Protein AF-A0A2K8MII4-F1 (afdb_monomer_lite)

Radius of gyration: 36.83 Å; chains: 1; bounding box: 47×89×136 Å

Structure (mmCIF, N/CA/C/O backbone):
data_AF-A0A2K8MII4-F1
#
_entry.id   AF-A0A2K8MII4-F1
#
loop_
_atom_site.group_PDB
_atom_site.id
_atom_site.type_symbol
_atom_site.label_atom_id
_atom_site.label_alt_id
_atom_site.label_comp_id
_atom_site.label_asym_id
_atom_site.label_entity_id
_atom_site.label_seq_id
_atom_site.pdbx_PDB_ins_code
_atom_site.Cartn_x
_atom_site.Cartn_y
_atom_site.Cartn_z
_atom_site.occupancy
_atom_site.B_iso_or_equiv
_atom_site.auth_seq_id
_atom_site.auth_comp_id
_atom_site.auth_asym_id
_atom_site.auth_atom_id
_atom_site.pdbx_PDB_model_num
ATOM 1 N N . MET A 1 1 ? -11.321 -11.323 -82.143 1.00 45.81 1 MET A N 1
ATOM 2 C CA . MET A 1 1 ? -9.939 -11.547 -81.687 1.00 45.81 1 MET A CA 1
ATOM 3 C C . MET A 1 1 ? -9.580 -10.493 -80.657 1.00 45.81 1 MET A C 1
ATOM 5 O O . MET A 1 1 ? -9.746 -9.315 -80.949 1.00 45.81 1 MET A O 1
ATOM 9 N N . ASN A 1 2 ? -9.054 -10.976 -79.532 1.00 48.19 2 ASN A N 1
ATOM 10 C CA . ASN A 1 2 ? -8.246 -10.310 -78.507 1.00 48.19 2 ASN A CA 1
ATOM 11 C C . ASN A 1 2 ? -8.972 -9.705 -77.300 1.00 48.19 2 ASN A C 1
ATOM 13 O O . ASN A 1 2 ? -9.290 -8.522 -77.233 1.00 48.19 2 ASN A O 1
ATOM 17 N N . ASP A 1 3 ? -9.131 -10.604 -76.334 1.00 56.66 3 ASP A N 1
ATOM 18 C CA . ASP A 1 3 ? -9.129 -10.435 -74.889 1.00 56.66 3 ASP A CA 1
ATOM 19 C C . ASP A 1 3 ? -8.140 -9.380 -74.365 1.00 56.66 3 ASP A C 1
ATOM 21 O O . ASP A 1 3 ? -6.941 -9.432 -74.640 1.00 56.66 3 ASP A O 1
ATOM 25 N N . THR A 1 4 ? -8.628 -8.510 -73.483 1.00 61.62 4 THR A N 1
ATOM 26 C CA . THR A 1 4 ? -7.831 -7.913 -72.402 1.00 61.62 4 THR A CA 1
ATOM 27 C C . THR A 1 4 ? -8.663 -7.894 -71.127 1.00 61.62 4 THR A C 1
ATOM 29 O O . THR A 1 4 ? -9.319 -6.918 -70.770 1.00 61.62 4 THR A O 1
ATOM 32 N N . ALA A 1 5 ? -8.619 -9.026 -70.429 1.00 54.69 5 ALA A N 1
ATOM 33 C CA . ALA A 1 5 ? -8.872 -9.085 -69.004 1.00 54.69 5 ALA A CA 1
ATOM 34 C C . ALA A 1 5 ? -7.744 -8.352 -68.263 1.00 54.69 5 ALA A C 1
ATOM 36 O O . ALA A 1 5 ? -6.586 -8.744 -68.372 1.00 54.69 5 ALA A O 1
ATOM 37 N N . TRP A 1 6 ? -8.098 -7.348 -67.462 1.00 51.56 6 TRP A N 1
ATOM 38 C CA . TRP A 1 6 ? -7.334 -6.977 -66.272 1.00 51.56 6 TRP A CA 1
ATOM 39 C C . TRP A 1 6 ? -8.317 -6.798 -65.124 1.00 51.56 6 TRP A C 1
ATOM 41 O O . TRP A 1 6 ? -9.028 -5.803 -65.001 1.00 51.56 6 TRP A O 1
ATOM 51 N N . GLN A 1 7 ? -8.381 -7.851 -64.321 1.00 52.62 7 GLN A N 1
ATOM 52 C CA . GLN A 1 7 ? -8.844 -7.813 -62.951 1.00 52.62 7 GLN A CA 1
ATOM 53 C C . GLN A 1 7 ? -7.974 -6.866 -62.103 1.00 52.62 7 GLN A C 1
ATOM 55 O O . GLN A 1 7 ? -6.776 -6.714 -62.337 1.00 52.62 7 GLN A O 1
ATOM 60 N N . THR A 1 8 ? -8.595 -6.420 -61.008 1.00 51.47 8 THR A N 1
ATOM 61 C CA . THR A 1 8 ? -8.034 -6.206 -59.657 1.00 51.47 8 THR A CA 1
ATOM 62 C C . THR A 1 8 ? -7.283 -4.925 -59.292 1.00 51.47 8 THR A C 1
ATOM 64 O O . THR A 1 8 ? -6.306 -4.526 -59.910 1.00 51.47 8 THR A O 1
ATOM 67 N N . GLY A 1 9 ? -7.709 -4.399 -58.136 1.00 41.44 9 GLY A N 1
ATOM 68 C CA . GLY A 1 9 ? -7.026 -3.418 -57.295 1.00 41.44 9 GLY A CA 1
ATOM 69 C C . GLY A 1 9 ? -7.938 -2.222 -57.041 1.00 41.44 9 GLY A C 1
ATOM 70 O O . GLY A 1 9 ? -8.148 -1.415 -57.929 1.00 41.44 9 GLY A O 1
ATOM 71 N N . GLY A 1 10 ? -8.569 -2.019 -55.897 1.00 43.72 10 GLY A N 1
ATOM 72 C CA . GLY A 1 10 ? -8.512 -2.625 -54.577 1.00 43.72 10 GLY A CA 1
ATOM 73 C C . GLY A 1 10 ? -9.459 -1.782 -53.717 1.00 43.72 10 GLY A C 1
ATOM 74 O O . GLY A 1 10 ? -9.772 -0.642 -54.070 1.00 43.72 10 GLY A O 1
ATOM 75 N N . ALA A 1 11 ? -9.982 -2.353 -52.639 1.00 49.75 11 ALA A N 1
ATOM 76 C CA . ALA A 1 11 ? -10.820 -1.633 -51.694 1.00 49.75 11 ALA A CA 1
ATOM 77 C C . ALA A 1 11 ? -10.168 -0.290 -51.313 1.00 49.75 11 ALA A C 1
ATOM 79 O O . ALA A 1 11 ? -9.051 -0.270 -50.805 1.00 49.75 11 ALA A O 1
ATOM 80 N N . LEU A 1 12 ? -10.874 0.828 -51.505 1.00 50.81 12 LEU A N 1
ATOM 81 C CA . LEU A 1 12 ? -10.444 2.167 -51.065 1.00 50.81 12 LEU A CA 1
ATOM 82 C C . LEU A 1 12 ? -10.431 2.322 -49.523 1.00 50.81 12 LEU A C 1
ATOM 84 O O . LEU A 1 12 ? -10.534 3.428 -49.005 1.00 50.81 12 LEU A O 1
ATOM 88 N N . TYR A 1 13 ? -10.307 1.217 -48.786 1.00 56.09 13 TYR A N 1
ATOM 89 C CA . TYR A 1 13 ? -10.261 1.151 -47.326 1.00 56.09 13 TYR A CA 1
ATOM 90 C C . TYR A 1 13 ? -9.177 0.198 -46.809 1.00 56.09 13 TYR A C 1
ATOM 92 O O . TYR A 1 13 ? -9.295 -0.303 -45.695 1.00 56.09 13 TYR A O 1
ATOM 100 N N . ASP A 1 14 ? -8.116 -0.048 -47.579 1.00 58.66 14 ASP A N 1
ATOM 101 C CA . ASP A 1 14 ? -6.929 -0.702 -47.030 1.00 58.66 14 ASP A CA 1
ATOM 102 C C . ASP A 1 14 ? -5.836 0.343 -46.769 1.00 58.66 14 ASP A C 1
ATOM 104 O O . ASP A 1 14 ? -5.257 0.917 -47.691 1.00 58.66 14 ASP A O 1
ATOM 108 N N . GLY A 1 15 ? -5.600 0.633 -45.487 1.00 64.69 15 GLY A N 1
ATOM 109 C CA . GLY A 1 15 ? -4.441 1.402 -45.037 1.00 64.69 15 GLY A CA 1
ATOM 110 C C . GLY A 1 15 ? -4.646 2.904 -44.823 1.00 64.69 15 GLY A C 1
ATOM 111 O O . GLY A 1 15 ? -3.922 3.715 -45.398 1.00 64.69 15 GLY A O 1
ATOM 112 N N . ALA A 1 16 ? -5.499 3.308 -43.870 1.00 57.53 16 ALA A N 1
ATOM 113 C CA . ALA A 1 16 ? -5.078 4.454 -43.056 1.00 57.53 16 ALA A CA 1
ATOM 114 C C . ALA A 1 16 ? -3.752 4.033 -42.394 1.00 57.53 16 ALA A C 1
ATOM 116 O O . ALA A 1 16 ? -3.716 2.949 -41.800 1.00 57.53 16 ALA A O 1
ATOM 117 N N . PRO A 1 17 ? -2.647 4.790 -42.530 1.00 61.19 17 PRO A N 1
ATOM 118 C CA . PRO A 1 17 ? -1.369 4.347 -41.998 1.00 61.19 17 PRO A CA 1
ATOM 119 C C . PRO A 1 17 ? -1.557 4.125 -40.502 1.00 61.19 17 PRO A C 1
ATOM 121 O O . PRO A 1 17 ? -2.013 5.026 -39.801 1.00 61.19 17 PRO A O 1
ATOM 124 N N . VAL A 1 18 ? -1.227 2.923 -40.021 1.00 59.03 18 VAL A N 1
ATOM 125 C CA . VAL A 1 18 ? -1.380 2.512 -38.613 1.00 59.03 18 VAL A CA 1
ATOM 126 C C . VAL A 1 18 ? -0.824 3.576 -37.661 1.00 59.03 18 VAL A C 1
ATOM 128 O O . VAL A 1 18 ? -1.352 3.771 -36.573 1.00 59.03 18 VAL A O 1
ATOM 131 N N . TRP A 1 19 ? 0.180 4.335 -38.107 1.00 54.19 19 TRP A N 1
ATOM 132 C CA . TRP A 1 19 ? 0.725 5.509 -37.432 1.00 54.19 19 TRP A CA 1
ATOM 133 C C . TRP A 1 19 ? -0.298 6.620 -37.120 1.00 54.19 19 TRP A C 1
ATOM 135 O O . TRP A 1 19 ? -0.311 7.108 -35.996 1.00 54.19 19 TRP A O 1
ATOM 145 N N . LEU A 1 20 ? -1.193 6.987 -38.046 1.00 59.56 20 LEU A N 1
ATOM 146 C CA . LEU A 1 20 ? -2.244 7.991 -37.809 1.00 59.56 20 LEU A CA 1
ATOM 147 C C . LEU A 1 20 ? -3.274 7.480 -36.792 1.00 59.56 20 LEU A C 1
ATOM 149 O O . LEU A 1 20 ? -3.600 8.192 -35.846 1.00 59.56 20 LEU A O 1
ATOM 153 N N . THR A 1 21 ? -3.730 6.229 -36.911 1.00 63.50 21 THR A N 1
ATOM 154 C CA . THR A 1 21 ? -4.669 5.638 -35.939 1.00 63.50 21 THR A CA 1
ATOM 155 C C . THR A 1 21 ? -4.031 5.433 -34.566 1.00 63.50 21 THR A C 1
ATOM 157 O O . THR A 1 21 ? -4.680 5.670 -33.552 1.00 63.50 21 THR A O 1
ATOM 160 N N . LEU A 1 22 ? -2.748 5.062 -34.514 1.00 63.56 22 LEU A N 1
ATOM 161 C CA . LEU A 1 22 ? -2.000 4.889 -33.269 1.00 63.56 22 LEU A CA 1
ATOM 162 C C . LEU A 1 22 ? -1.838 6.228 -32.543 1.00 63.56 22 LEU A C 1
ATOM 164 O O . LEU A 1 22 ? -2.058 6.289 -31.338 1.00 63.56 22 LEU A O 1
ATOM 168 N N . SER A 1 23 ? -1.528 7.315 -33.259 1.00 75.00 23 SER A N 1
ATOM 169 C CA . SER A 1 23 ? -1.456 8.652 -32.659 1.00 75.00 23 SER A CA 1
ATOM 170 C C . SER A 1 23 ? -2.800 9.096 -32.077 1.00 75.00 23 SER A C 1
ATOM 172 O O . SER A 1 23 ? -2.829 9.584 -30.952 1.00 75.00 23 SER A O 1
ATOM 174 N N . PHE A 1 24 ? -3.921 8.877 -32.772 1.00 79.56 24 PHE A N 1
ATOM 175 C CA . PHE A 1 24 ? -5.244 9.209 -32.226 1.00 79.56 24 PHE A CA 1
ATOM 176 C C . PHE A 1 24 ? -5.637 8.335 -31.030 1.00 79.56 24 PHE A C 1
ATOM 178 O O . PHE A 1 24 ? -6.237 8.845 -30.085 1.00 79.56 24 PHE A O 1
ATOM 185 N N . VAL A 1 25 ? -5.254 7.054 -31.017 1.00 80.56 25 VAL A N 1
ATOM 186 C CA . VAL A 1 25 ? -5.449 6.174 -29.854 1.00 80.56 25 VAL A CA 1
ATOM 187 C C . VAL A 1 25 ? -4.602 6.643 -28.670 1.00 80.56 25 VAL A C 1
ATOM 189 O O . VAL A 1 25 ? -5.122 6.744 -27.564 1.00 80.56 25 VAL A O 1
ATOM 192 N N . LEU A 1 26 ? -3.336 7.009 -28.883 1.00 85.12 26 LEU A N 1
ATOM 193 C CA . LEU A 1 26 ? -2.462 7.530 -27.825 1.00 85.12 26 LEU A CA 1
ATOM 194 C C . LEU A 1 26 ? -2.952 8.876 -27.278 1.00 85.12 26 LEU A C 1
ATOM 196 O O . LEU A 1 26 ? -2.941 9.081 -26.066 1.00 85.12 26 LEU A O 1
ATOM 200 N N . ILE A 1 27 ? -3.443 9.768 -28.144 1.00 86.44 27 ILE A N 1
ATOM 201 C CA . ILE A 1 27 ? -4.071 11.030 -27.730 1.00 86.44 27 ILE A CA 1
ATOM 202 C C . ILE A 1 27 ? -5.356 10.746 -26.942 1.00 86.44 27 ILE A C 1
ATOM 204 O O . ILE A 1 27 ? -5.556 11.325 -25.877 1.00 86.44 27 ILE A O 1
ATOM 208 N N . GLY A 1 28 ? -6.198 9.818 -27.406 1.00 86.00 28 GLY A N 1
ATOM 209 C CA . GLY A 1 28 ? -7.416 9.406 -26.706 1.00 86.00 28 GLY A CA 1
ATOM 210 C C . GLY A 1 28 ? -7.133 8.822 -25.319 1.00 86.00 28 GLY A C 1
ATOM 211 O O . GLY A 1 28 ? -7.759 9.224 -24.339 1.00 86.00 28 GLY A O 1
ATOM 212 N N . VAL A 1 29 ? -6.137 7.940 -25.209 1.00 91.12 29 VAL A N 1
ATOM 213 C CA . VAL A 1 29 ? -5.674 7.375 -23.932 1.00 91.12 29 VAL A CA 1
ATOM 214 C C . VAL A 1 29 ? -5.084 8.464 -23.033 1.00 91.12 29 VAL A C 1
ATOM 216 O O . VAL A 1 29 ? -5.384 8.491 -21.842 1.00 91.12 29 VAL A O 1
ATOM 219 N N . GLY A 1 30 ? -4.310 9.401 -23.587 1.00 91.88 30 GLY A N 1
ATOM 220 C CA . GLY A 1 30 ? -3.759 10.538 -22.848 1.00 91.88 30 GLY A CA 1
ATOM 221 C C . GLY A 1 30 ? -4.839 11.462 -22.279 1.00 91.88 30 GLY A C 1
ATOM 222 O O . GLY A 1 30 ? -4.765 11.850 -21.114 1.00 91.88 30 GLY A O 1
ATOM 223 N N . ILE A 1 31 ? -5.883 11.759 -23.058 1.00 93.50 31 ILE A N 1
ATOM 224 C CA . ILE A 1 31 ? -7.036 12.551 -22.606 1.00 93.50 31 ILE A CA 1
ATOM 225 C C . ILE A 1 31 ? -7.793 11.805 -21.503 1.00 93.50 31 ILE A C 1
ATOM 227 O O . ILE A 1 31 ? -8.103 12.396 -20.470 1.00 93.50 31 ILE A O 1
ATOM 231 N N . LEU A 1 32 ? -8.047 10.504 -21.669 1.00 92.19 32 LEU A N 1
ATOM 232 C CA . LEU A 1 32 ? -8.709 9.691 -20.645 1.00 92.19 32 LEU A CA 1
ATOM 233 C C . LEU A 1 32 ? -7.889 9.612 -19.351 1.00 92.19 32 LEU A C 1
ATOM 235 O O . LEU A 1 32 ? -8.452 9.745 -18.266 1.00 92.19 32 LEU A O 1
ATOM 239 N N . ALA A 1 33 ? -6.566 9.470 -19.450 1.00 91.31 33 ALA A N 1
ATOM 240 C CA . ALA A 1 33 ? -5.669 9.487 -18.300 1.00 91.31 33 ALA A CA 1
ATOM 241 C C . ALA A 1 33 ? -5.675 10.854 -17.595 1.00 91.31 33 ALA A C 1
ATOM 243 O O . ALA A 1 33 ? -5.781 10.913 -16.371 1.00 91.31 33 ALA A O 1
ATOM 244 N N . ALA A 1 34 ? -5.640 11.960 -18.345 1.00 90.00 34 ALA A N 1
ATOM 245 C CA . ALA A 1 34 ? -5.716 13.308 -17.785 1.00 90.00 34 ALA A CA 1
ATOM 246 C C . ALA A 1 34 ? -7.061 13.571 -17.085 1.00 90.00 34 ALA A C 1
ATOM 248 O O . ALA A 1 34 ? -7.089 14.099 -15.972 1.00 90.00 34 ALA A O 1
ATOM 249 N N . LEU A 1 35 ? -8.175 13.146 -17.692 1.00 93.19 35 LEU A N 1
ATOM 250 C CA . LEU A 1 35 ? -9.504 13.230 -17.084 1.00 93.19 35 LEU A CA 1
ATOM 251 C C . LEU A 1 35 ? -9.609 12.357 -15.831 1.00 93.19 35 LEU A C 1
ATOM 253 O O . LEU A 1 35 ? -10.200 12.786 -14.843 1.00 93.19 35 LEU A O 1
ATOM 257 N N . PHE A 1 36 ? -8.997 11.171 -15.834 1.00 92.25 36 PHE A N 1
ATOM 258 C CA . PHE A 1 36 ? -8.943 10.298 -14.665 1.00 92.25 36 PHE A CA 1
ATOM 259 C C . PHE A 1 36 ? -8.141 10.931 -13.524 1.00 92.25 36 PHE A C 1
ATOM 261 O O . PHE A 1 36 ? -8.625 10.972 -12.396 1.00 92.25 36 PHE A O 1
ATOM 268 N N . VAL A 1 37 ? -6.965 11.500 -13.806 1.00 90.88 37 VAL A N 1
ATOM 269 C CA . VAL A 1 37 ? -6.149 12.217 -12.811 1.00 90.88 37 VAL A CA 1
ATOM 270 C C . VAL A 1 37 ? -6.892 13.438 -12.265 1.00 90.88 37 VAL A C 1
ATOM 272 O O . VAL A 1 37 ? -6.894 13.664 -11.055 1.00 90.88 37 VAL A O 1
ATOM 275 N N . LEU A 1 38 ? -7.586 14.196 -13.118 1.00 90.38 38 LEU A N 1
ATOM 276 C CA . LEU A 1 38 ? -8.381 15.350 -12.697 1.00 90.38 38 LEU A CA 1
ATOM 277 C C . LEU A 1 38 ? -9.593 14.929 -11.847 1.00 90.38 38 LEU A C 1
ATOM 279 O O . LEU A 1 38 ? -9.863 15.524 -10.801 1.00 90.38 38 LEU A O 1
ATOM 283 N N . ALA A 1 39 ? -10.302 13.871 -12.239 1.00 85.19 39 ALA A N 1
ATOM 284 C CA . ALA A 1 39 ? -11.407 13.304 -11.468 1.00 85.19 39 ALA A CA 1
ATOM 285 C C . ALA A 1 39 ? -10.925 12.733 -10.123 1.00 85.19 39 ALA A C 1
ATOM 287 O O . ALA A 1 39 ? -11.570 12.925 -9.092 1.00 85.19 39 ALA A O 1
ATOM 288 N N . TRP A 1 40 ? -9.759 12.089 -10.101 1.00 86.19 40 TRP A N 1
ATOM 289 C CA . TRP A 1 40 ? -9.141 11.552 -8.891 1.00 86.19 40 TRP A CA 1
ATOM 290 C C . TRP A 1 40 ? -8.676 12.666 -7.944 1.00 86.19 40 TRP A C 1
ATOM 292 O O . TRP A 1 40 ? -8.989 12.646 -6.751 1.00 86.19 40 TRP A O 1
ATOM 302 N N . GLY A 1 41 ? -8.009 13.693 -8.477 1.00 82.25 41 GLY A N 1
ATOM 303 C CA . GLY A 1 41 ? -7.554 14.863 -7.724 1.00 82.25 41 GLY A CA 1
ATOM 304 C C . GLY A 1 41 ? -8.711 15.676 -7.141 1.00 82.25 41 GLY A C 1
ATOM 305 O O . GLY A 1 41 ? -8.685 16.056 -5.967 1.00 82.25 41 GLY A O 1
ATOM 306 N N . THR A 1 42 ? -9.783 15.873 -7.911 1.00 84.00 42 THR A N 1
ATOM 307 C CA . THR A 1 42 ? -10.995 16.557 -7.427 1.00 84.00 42 THR A CA 1
ATOM 308 C C . THR A 1 42 ? -11.775 15.714 -6.414 1.00 84.00 42 THR A C 1
ATOM 310 O O . THR A 1 42 ? -12.310 16.264 -5.448 1.00 84.00 42 THR A O 1
ATOM 313 N N . ARG A 1 43 ? -11.789 14.380 -6.542 1.00 75.12 43 ARG A N 1
ATOM 314 C CA . ARG A 1 43 ? -12.379 13.468 -5.545 1.00 75.12 43 ARG A CA 1
ATOM 315 C C . ARG A 1 43 ? -11.609 13.486 -4.221 1.00 75.12 43 ARG A C 1
ATOM 317 O O . ARG A 1 43 ? -12.232 13.448 -3.163 1.00 75.12 43 ARG A O 1
ATOM 324 N N . LEU A 1 44 ? -10.283 13.614 -4.261 1.00 69.81 44 LEU A N 1
ATOM 325 C CA . LEU A 1 44 ? -9.441 13.764 -3.070 1.00 69.81 44 LEU A CA 1
ATOM 326 C C . LEU A 1 44 ? -9.596 15.151 -2.416 1.00 69.81 44 LEU A C 1
ATOM 328 O O . LEU A 1 44 ? -9.603 15.267 -1.191 1.00 69.81 44 LEU A O 1
ATOM 332 N N . ALA A 1 45 ? -9.789 16.206 -3.214 1.00 67.06 45 ALA A N 1
ATOM 333 C CA . ALA A 1 45 ? -10.071 17.550 -2.710 1.00 67.06 45 ALA A CA 1
ATOM 334 C C . ALA A 1 45 ? -11.441 17.649 -2.013 1.00 67.06 45 ALA A C 1
ATOM 336 O O . ALA A 1 45 ? -11.532 18.238 -0.936 1.00 67.06 45 ALA A O 1
ATOM 337 N N . LYS A 1 46 ? -12.483 17.007 -2.561 1.00 65.19 46 LYS A N 1
ATOM 338 C CA . LYS A 1 46 ? -13.831 16.980 -1.961 1.00 65.19 46 LYS A CA 1
ATOM 339 C C . LYS A 1 46 ? -13.870 16.295 -0.588 1.00 65.19 46 LYS A C 1
ATOM 341 O O . LYS A 1 46 ? -14.611 16.737 0.285 1.00 65.19 46 LYS A O 1
ATOM 346 N N . ARG A 1 47 ? -13.016 15.292 -0.346 1.00 63.88 47 ARG A N 1
ATOM 347 C CA . ARG A 1 47 ? -12.896 14.612 0.962 1.00 63.88 47 ARG A CA 1
ATOM 348 C C . ARG A 1 47 ? -12.416 15.542 2.084 1.00 63.88 47 ARG A C 1
ATOM 350 O O . ARG A 1 47 ? -12.868 15.416 3.214 1.00 63.88 47 ARG A O 1
ATOM 357 N N . ARG A 1 48 ? -11.569 16.531 1.769 1.00 68.56 48 ARG A N 1
ATOM 358 C CA . ARG A 1 48 ? -11.110 17.543 2.742 1.00 68.56 48 ARG A CA 1
ATOM 359 C C . ARG A 1 48 ? -12.203 18.550 3.116 1.00 68.56 48 ARG A C 1
ATOM 361 O O . ARG A 1 48 ? -12.185 19.080 4.222 1.00 68.56 48 ARG A O 1
ATOM 368 N N . GLN A 1 49 ? -13.156 18.809 2.219 1.00 63.53 49 GLN A N 1
ATOM 369 C CA . GLN A 1 49 ? -14.268 19.728 2.488 1.00 63.53 49 GLN A CA 1
ATOM 370 C C . GLN A 1 49 ? -15.352 19.101 3.375 1.00 63.53 49 GLN A C 1
ATOM 372 O O . GLN A 1 49 ? -15.904 19.791 4.226 1.00 63.53 49 GLN A O 1
ATOM 377 N N . GLN A 1 50 ? -15.593 17.791 3.253 1.00 68.38 50 GLN A N 1
ATOM 378 C CA . GLN A 1 50 ? -16.556 17.071 4.099 1.00 68.38 50 GLN A CA 1
ATOM 379 C C . GLN A 1 50 ? -16.165 17.089 5.587 1.00 68.38 50 GLN A C 1
ATOM 381 O O . GLN A 1 50 ? -17.035 17.218 6.442 1.00 68.38 50 GLN A O 1
ATOM 386 N N . ALA A 1 51 ? -14.864 17.067 5.901 1.00 65.75 51 ALA A N 1
ATOM 387 C CA . ALA A 1 51 ? -14.371 17.196 7.274 1.00 65.75 51 ALA A CA 1
ATOM 388 C C . ALA A 1 51 ? -14.655 18.583 7.892 1.00 65.75 51 ALA A C 1
ATOM 390 O O . ALA A 1 51 ? -14.974 18.677 9.072 1.00 65.75 51 ALA A O 1
ATOM 391 N N . ARG A 1 52 ? -14.599 19.667 7.100 1.00 63.22 52 ARG A N 1
ATOM 392 C CA . ARG A 1 52 ? -14.920 21.028 7.577 1.00 63.22 52 ARG A CA 1
ATOM 393 C C . ARG A 1 52 ? -16.416 21.231 7.801 1.00 63.22 52 ARG A C 1
ATOM 395 O O . ARG A 1 52 ? -16.799 21.830 8.797 1.00 63.22 52 ARG A O 1
ATOM 402 N N . GLN A 1 53 ? -17.253 20.659 6.938 1.00 70.00 53 GLN A N 1
ATOM 403 C CA . GLN A 1 53 ? -18.708 20.717 7.102 1.00 70.00 53 GLN A CA 1
ATOM 404 C C . GLN A 1 53 ? -19.184 19.971 8.352 1.00 70.00 53 G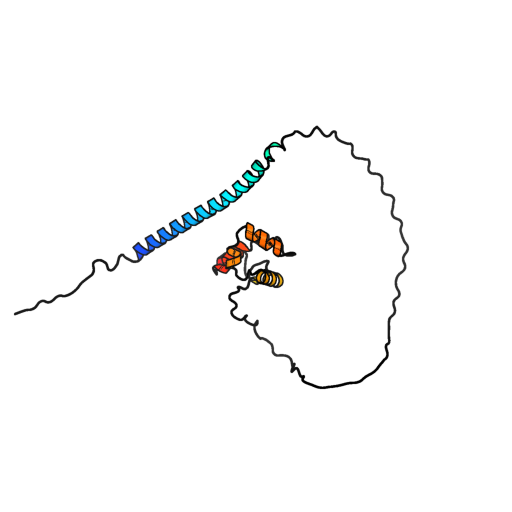LN A C 1
ATOM 406 O O . GLN A 1 53 ? -20.135 20.407 8.988 1.00 70.00 53 GLN A O 1
ATOM 411 N N . GLN A 1 54 ? -18.512 18.883 8.743 1.00 70.88 54 GLN A N 1
ATOM 412 C CA . GLN A 1 54 ? -18.812 18.187 9.999 1.00 70.88 54 GLN A CA 1
ATOM 413 C C . GLN A 1 54 ? -18.464 19.034 11.232 1.00 70.88 54 GLN A C 1
ATOM 415 O O . GLN A 1 54 ? -19.211 19.011 12.204 1.00 70.88 54 GLN A O 1
ATOM 420 N N . LEU A 1 55 ? -17.387 19.823 11.179 1.00 62.09 55 LEU A N 1
ATOM 421 C CA . LEU A 1 55 ? -16.999 20.745 12.256 1.00 62.09 55 LEU A CA 1
ATOM 422 C C . LEU A 1 55 ? -17.941 21.959 12.352 1.00 62.09 55 LEU A C 1
ATOM 424 O O . LEU A 1 55 ? -18.297 22.385 13.450 1.00 62.09 55 LEU A O 1
ATOM 428 N N . GLU A 1 56 ? -18.392 22.488 11.211 1.00 72.62 56 GLU A N 1
ATOM 429 C CA . GLU A 1 56 ? -19.390 23.566 11.147 1.00 72.62 56 GLU A CA 1
ATOM 430 C C . GLU A 1 56 ? -20.782 23.086 11.590 1.00 72.62 56 GLU A C 1
ATOM 432 O O . GLU A 1 56 ? -21.434 23.760 12.384 1.00 72.62 56 GLU A O 1
ATOM 437 N N . ALA A 1 57 ? -21.215 21.894 11.160 1.00 68.12 57 ALA A N 1
ATOM 438 C CA . ALA A 1 57 ? -22.485 21.285 11.571 1.00 68.12 57 ALA A CA 1
ATOM 439 C C . ALA A 1 57 ? -22.515 20.911 13.062 1.00 68.12 57 ALA A C 1
ATOM 441 O O . ALA A 1 57 ? -23.579 20.920 13.678 1.00 68.12 57 ALA A O 1
ATOM 442 N N . ARG A 1 58 ? -21.350 20.617 13.655 1.00 68.50 58 ARG A N 1
ATOM 443 C CA . ARG A 1 58 ? -21.184 20.391 15.099 1.00 68.50 58 ARG A CA 1
ATOM 444 C C . ARG A 1 58 ? -21.140 21.698 15.905 1.00 68.50 58 ARG A C 1
ATOM 446 O O . ARG A 1 58 ? -21.125 21.648 17.129 1.00 68.50 58 ARG A O 1
ATOM 453 N N . GLY A 1 59 ? -21.152 22.858 15.237 1.00 63.62 59 GLY A N 1
ATOM 454 C CA . GLY A 1 59 ? -21.209 24.178 15.872 1.00 63.62 59 GLY A CA 1
ATOM 455 C C . GLY A 1 59 ? -19.903 24.624 16.539 1.00 63.62 59 GLY A C 1
ATOM 456 O O . GLY A 1 59 ? -19.885 25.639 17.230 1.00 63.62 59 GLY A O 1
ATOM 457 N N . GLU A 1 60 ? -18.796 23.908 16.328 1.00 61.78 60 GLU A N 1
ATOM 458 C CA . GLU A 1 60 ? -17.571 24.090 17.122 1.00 61.78 60 GLU A CA 1
ATOM 459 C C . GLU A 1 60 ? -16.731 25.298 16.688 1.00 61.78 60 GLU A C 1
ATOM 461 O O . GLU A 1 60 ? -15.916 25.796 17.459 1.00 61.78 60 GLU A O 1
ATOM 466 N N . VAL A 1 61 ? -16.964 25.838 15.489 1.00 58.97 61 VAL A N 1
ATOM 467 C CA . VAL A 1 61 ? -16.190 26.978 14.961 1.00 58.97 61 VAL A CA 1
ATOM 468 C C . VAL A 1 61 ? -16.516 28.297 15.685 1.00 58.97 61 VAL A C 1
ATOM 470 O O . VAL A 1 61 ? -15.682 29.196 15.706 1.00 58.97 61 VAL A O 1
ATOM 473 N N . HIS A 1 62 ? -17.680 28.410 16.337 1.00 53.41 62 HIS A N 1
ATOM 474 C CA . HIS A 1 62 ? -18.087 29.638 17.039 1.00 53.41 62 HIS A CA 1
ATOM 475 C C . HIS A 1 62 ? -17.873 29.599 18.562 1.00 53.41 62 HIS A C 1
ATOM 477 O O . HIS A 1 62 ? -18.000 30.637 19.205 1.00 53.41 62 HIS A O 1
ATOM 483 N N . GLN A 1 63 ? -17.525 28.450 19.156 1.00 52.00 63 GLN A N 1
ATOM 484 C CA . GLN A 1 63 ? -17.413 28.332 20.620 1.00 52.00 63 GLN A CA 1
ATOM 485 C C . GLN A 1 63 ? -15.988 28.567 21.155 1.00 52.00 63 GLN A C 1
ATOM 487 O O . GLN A 1 63 ? -15.807 28.806 22.344 1.00 52.00 63 GLN A O 1
ATOM 492 N N . SER A 1 64 ? -14.964 28.582 20.294 1.00 50.91 64 SER A N 1
ATOM 493 C CA . SER A 1 64 ? -13.576 28.877 20.697 1.00 50.91 64 SER A CA 1
ATOM 494 C C . SER A 1 64 ? -13.227 30.374 20.740 1.00 50.91 64 SER A C 1
ATOM 496 O O . SER A 1 64 ? -12.064 30.715 20.945 1.00 50.91 64 SER A O 1
ATOM 498 N N . SER A 1 65 ? -14.195 31.275 20.538 1.00 58.25 65 SER A N 1
ATOM 499 C CA . SER A 1 65 ? -13.976 32.731 20.584 1.00 58.25 65 SER A CA 1
ATOM 500 C C . SER A 1 65 ? -14.504 33.411 21.848 1.00 58.25 65 SER A C 1
ATOM 502 O O . SER A 1 65 ? -14.520 34.640 21.897 1.00 58.25 65 SER A O 1
ATOM 504 N N . GLU A 1 66 ? -14.882 32.663 22.889 1.00 55.69 66 GLU A N 1
ATOM 505 C CA . GLU A 1 66 ? -15.112 33.277 24.198 1.00 55.69 66 GLU A CA 1
ATOM 506 C C . GLU A 1 66 ? -13.751 33.591 24.852 1.00 55.69 66 GLU A C 1
ATOM 508 O O . GLU A 1 66 ? -12.952 32.674 25.069 1.00 55.69 66 GLU A O 1
ATOM 513 N N . PRO A 1 67 ? -13.421 34.868 25.126 1.00 51.69 67 PRO A N 1
ATOM 514 C CA . PRO A 1 67 ? -12.158 35.218 25.755 1.00 51.69 67 PRO A CA 1
ATOM 515 C C . PRO A 1 67 ? -12.149 34.642 27.169 1.00 51.69 67 PRO A C 1
ATOM 517 O O . PRO A 1 67 ? -12.954 35.039 28.012 1.00 51.69 67 PRO A O 1
ATOM 520 N N . ALA A 1 68 ? -11.233 33.711 27.436 1.00 60.75 68 ALA A N 1
ATOM 521 C CA . ALA A 1 68 ? -10.994 33.226 28.786 1.00 60.75 68 ALA A CA 1
ATOM 522 C C . ALA A 1 68 ? -10.733 34.430 29.721 1.00 60.75 68 ALA A C 1
ATOM 524 O O . ALA A 1 68 ? -9.932 35.305 29.367 1.00 60.75 68 ALA A O 1
ATOM 525 N N . PRO A 1 69 ? -11.382 34.510 30.899 1.00 64.81 69 PRO A N 1
ATOM 526 C CA . PRO A 1 69 ? -11.097 35.569 31.860 1.00 64.81 69 PRO A CA 1
ATOM 527 C C . PRO A 1 69 ? -9.603 35.529 32.221 1.00 64.81 69 PRO A C 1
ATOM 529 O O . PRO A 1 69 ? -9.027 34.439 32.293 1.00 64.81 69 PRO A O 1
ATOM 532 N N . PRO A 1 70 ? -8.942 36.683 32.437 1.00 58.97 70 PRO A N 1
ATOM 533 C CA . PRO A 1 70 ? -7.508 36.716 32.681 1.00 58.97 70 PRO A CA 1
ATOM 534 C C . PRO A 1 70 ? -7.179 35.918 33.946 1.00 58.97 70 PRO A C 1
ATOM 536 O O . PRO A 1 70 ? -7.473 36.336 35.068 1.00 58.97 70 PRO A O 1
ATOM 539 N N . VAL A 1 71 ? -6.556 34.756 33.756 1.00 59.81 71 VAL A N 1
ATOM 540 C CA . VAL A 1 71 ? -5.924 33.982 34.821 1.00 59.81 71 VAL A CA 1
ATOM 541 C C . VAL A 1 71 ? -4.850 34.860 35.457 1.00 59.81 71 VAL A C 1
ATOM 543 O O . VAL A 1 71 ? -3.808 35.139 34.866 1.00 59.81 71 VAL A O 1
ATOM 546 N N . ARG A 1 72 ? -5.130 35.339 36.673 1.00 62.56 72 ARG A N 1
ATOM 547 C CA . ARG A 1 72 ? -4.126 35.946 37.551 1.00 62.56 72 ARG A CA 1
ATOM 548 C C . ARG A 1 72 ? -2.946 34.971 37.676 1.00 62.56 72 ARG A C 1
ATOM 550 O O . ARG A 1 72 ? -3.202 33.779 37.857 1.00 62.56 72 ARG A O 1
ATOM 557 N N . PRO A 1 73 ? -1.683 35.431 37.636 1.00 56.69 73 PRO A N 1
ATOM 558 C CA . PRO A 1 73 ? -0.546 34.560 37.896 1.00 56.69 73 PRO A CA 1
ATOM 559 C C . PRO A 1 73 ? -0.659 34.028 39.327 1.00 56.69 73 PRO A C 1
ATOM 561 O O . PRO A 1 73 ? -0.452 34.762 40.293 1.00 56.69 73 PRO A O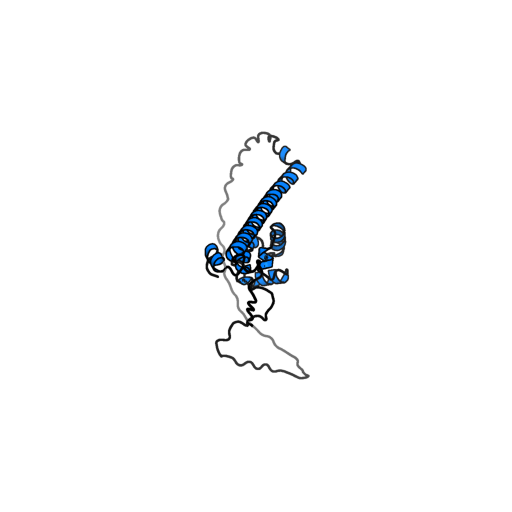 1
ATOM 564 N N . VAL A 1 74 ? -1.044 32.762 39.477 1.00 61.50 74 VAL A N 1
ATOM 565 C CA . VAL A 1 74 ? -0.896 32.049 40.743 1.00 61.50 74 VAL A CA 1
ATOM 566 C C . VAL A 1 74 ? 0.600 31.829 40.920 1.00 61.50 74 VAL A C 1
ATOM 568 O O . VAL A 1 74 ? 1.243 31.172 40.103 1.00 61.50 74 VAL A O 1
ATOM 571 N N . ALA A 1 75 ? 1.151 32.458 41.954 1.00 59.84 75 ALA A N 1
ATOM 572 C CA . ALA A 1 75 ? 2.531 32.297 42.372 1.00 59.84 75 ALA A CA 1
ATOM 573 C C . ALA A 1 75 ? 2.871 30.806 42.518 1.00 59.84 75 ALA A C 1
ATOM 575 O O . ALA A 1 75 ? 2.124 30.047 43.140 1.00 59.84 75 ALA A O 1
ATOM 576 N N . ALA A 1 76 ? 3.999 30.400 41.936 1.00 63.22 76 ALA A N 1
ATOM 577 C CA . ALA A 1 76 ? 4.546 29.064 42.102 1.00 63.22 76 ALA A CA 1
ATOM 578 C C . ALA A 1 76 ? 4.756 28.765 43.604 1.00 63.22 76 ALA A C 1
ATOM 580 O O . ALA A 1 76 ? 5.296 29.618 44.315 1.00 63.22 76 ALA A O 1
ATOM 581 N N . PRO A 1 77 ? 4.348 27.586 44.108 1.00 68.06 77 PRO A N 1
ATOM 582 C CA . PRO A 1 77 ? 4.655 27.190 45.476 1.00 68.06 77 PRO A CA 1
ATOM 583 C C . PRO A 1 77 ? 6.180 27.053 45.653 1.00 68.06 77 PRO A C 1
ATOM 585 O O . PRO A 1 77 ? 6.855 26.561 44.743 1.00 68.06 77 PRO A O 1
ATOM 588 N N . PRO A 1 78 ? 6.753 27.481 46.794 1.00 61.62 78 PRO A N 1
ATOM 589 C CA . PRO A 1 78 ? 8.179 27.338 47.044 1.00 61.62 78 PRO A CA 1
ATOM 590 C C . PRO A 1 78 ? 8.546 25.854 47.135 1.00 61.62 78 PRO A C 1
ATOM 592 O O . PRO A 1 78 ? 7.943 25.086 47.885 1.00 61.62 78 PRO A O 1
ATOM 595 N N . VAL A 1 79 ? 9.551 25.469 46.350 1.00 60.75 79 VAL A N 1
ATOM 596 C CA . VAL A 1 79 ? 10.185 24.151 46.371 1.00 60.75 79 VAL A CA 1
ATOM 597 C C . VAL A 1 79 ? 10.726 23.901 47.779 1.00 60.75 79 VAL A C 1
ATOM 599 O O . VAL A 1 79 ? 11.670 24.558 48.216 1.00 60.75 79 VAL A O 1
ATOM 602 N N . ALA A 1 80 ? 10.110 22.968 48.502 1.00 60.16 80 ALA A N 1
ATOM 603 C CA . ALA A 1 80 ? 10.650 22.466 49.756 1.00 60.16 80 ALA A CA 1
ATOM 604 C C . ALA A 1 80 ? 11.903 21.606 49.470 1.00 60.16 80 ALA A C 1
ATOM 606 O O . ALA A 1 80 ? 11.889 20.814 48.523 1.00 60.16 80 ALA A O 1
ATOM 607 N N . PRO A 1 81 ? 12.988 21.743 50.254 1.00 57.88 81 PRO A N 1
ATOM 608 C CA . PRO A 1 81 ? 14.206 20.965 50.060 1.00 57.88 81 PRO A CA 1
ATOM 609 C C . PRO A 1 81 ? 13.977 19.483 50.389 1.00 57.88 81 PRO A C 1
ATOM 611 O O . PRO A 1 81 ? 13.379 19.138 51.407 1.00 57.88 81 PRO A O 1
ATOM 614 N N . SER A 1 82 ? 14.473 18.609 49.511 1.00 67.88 82 SER A N 1
ATOM 615 C CA . SER A 1 82 ? 14.493 17.156 49.710 1.00 67.88 82 SER A CA 1
ATOM 616 C C . SER A 1 82 ? 15.377 16.769 50.908 1.00 67.88 82 SER A C 1
ATOM 618 O O . SER A 1 82 ? 16.477 17.313 51.032 1.00 67.88 82 SER A O 1
ATOM 620 N N . PRO A 1 83 ? 14.956 15.824 51.769 1.00 68.00 83 PRO A N 1
ATOM 621 C CA . PRO A 1 83 ? 15.834 15.248 52.783 1.00 68.00 83 PRO A CA 1
ATOM 622 C C . PRO A 1 83 ? 16.864 14.262 52.170 1.00 68.00 83 PRO A C 1
ATOM 624 O O . PRO A 1 83 ? 16.583 13.652 51.136 1.00 68.00 83 PRO A O 1
ATOM 627 N N . PRO A 1 84 ? 18.059 14.123 52.786 1.00 67.56 84 PRO A N 1
ATOM 628 C CA . PRO A 1 84 ? 19.203 13.347 52.281 1.00 67.56 84 PRO A CA 1
ATOM 629 C C . PRO A 1 84 ? 19.028 11.812 52.362 1.00 67.56 84 PRO A C 1
ATOM 631 O O . PRO A 1 84 ? 18.132 11.328 53.058 1.00 67.56 84 PRO A O 1
ATOM 634 N N . PRO A 1 85 ? 19.889 11.036 51.665 1.00 54.53 85 PRO A N 1
ATOM 635 C CA . PRO A 1 85 ? 19.756 9.590 51.505 1.00 54.53 85 PRO A CA 1
ATOM 636 C C . PRO A 1 85 ? 20.275 8.840 52.737 1.00 54.53 85 PRO A C 1
ATOM 638 O O . PRO A 1 85 ? 21.335 9.168 53.270 1.00 54.53 85 PRO A O 1
ATOM 641 N N . ILE A 1 86 ? 19.556 7.802 53.169 1.00 56.06 86 ILE A N 1
ATOM 642 C CA . ILE A 1 86 ? 20.070 6.845 54.155 1.00 56.06 86 ILE A CA 1
ATOM 643 C C . ILE A 1 86 ? 20.770 5.719 53.397 1.00 56.06 86 ILE A C 1
ATOM 645 O O . ILE A 1 86 ? 20.180 5.063 52.538 1.00 56.06 86 ILE A O 1
ATOM 649 N N . ALA A 1 87 ? 22.047 5.561 53.724 1.00 42.53 87 ALA A N 1
ATOM 650 C CA . ALA A 1 87 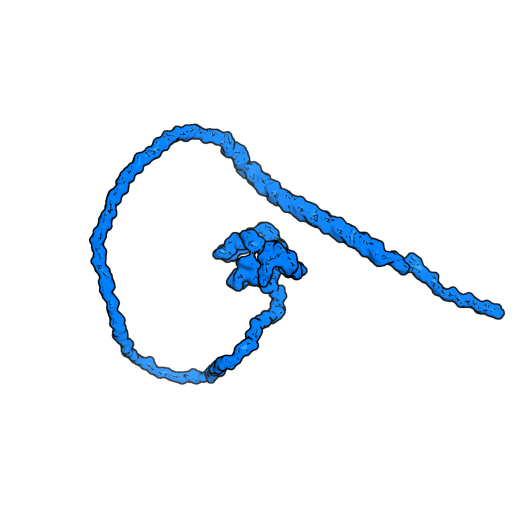? 22.948 4.534 53.246 1.00 42.53 87 ALA A CA 1
ATOM 651 C C . ALA A 1 87 ? 22.800 3.213 54.025 1.00 42.53 87 ALA A C 1
ATOM 653 O O . ALA A 1 87 ? 22.403 3.201 55.188 1.00 42.53 87 ALA A O 1
ATOM 654 N N . ASP A 1 88 ? 23.208 2.145 53.340 1.00 46.72 88 ASP A N 1
ATOM 655 C CA . ASP A 1 88 ? 23.799 0.897 53.831 1.00 46.72 88 ASP A CA 1
ATOM 656 C C . ASP A 1 88 ? 23.016 -0.017 54.787 1.00 46.72 88 ASP A C 1
ATOM 658 O O . ASP A 1 88 ? 22.952 0.159 56.001 1.00 46.72 88 ASP A O 1
ATOM 662 N N . THR A 1 89 ? 22.615 -1.169 54.245 1.00 44.84 89 THR A N 1
ATOM 663 C CA . THR A 1 89 ? 23.054 -2.457 54.809 1.00 44.84 89 THR A CA 1
ATOM 664 C C . THR A 1 89 ? 23.065 -3.542 53.716 1.00 44.84 89 THR A C 1
ATOM 666 O O . THR A 1 89 ? 22.045 -3.758 53.062 1.00 44.84 89 THR A O 1
ATOM 669 N N . PRO A 1 90 ? 24.206 -4.217 53.478 1.00 53.25 90 PRO A N 1
ATOM 670 C CA . PRO A 1 90 ? 24.338 -5.343 52.551 1.00 53.25 90 PRO A CA 1
ATOM 671 C C . PRO A 1 90 ? 24.092 -6.673 53.284 1.00 53.25 90 PRO A C 1
ATOM 673 O O . PRO A 1 90 ? 24.330 -6.724 54.481 1.00 53.25 90 PRO A O 1
ATOM 676 N N . VAL A 1 91 ? 23.699 -7.747 52.584 1.00 47.03 91 VAL A N 1
ATOM 677 C CA . VAL A 1 91 ? 24.325 -9.092 52.659 1.00 47.03 91 VAL A CA 1
ATOM 678 C C . VAL A 1 91 ? 23.867 -9.925 51.451 1.00 47.03 91 VAL A C 1
ATOM 680 O O . VAL A 1 91 ? 22.695 -9.992 51.093 1.00 47.03 91 VAL A O 1
ATOM 683 N N . VAL A 1 92 ? 24.869 -10.537 50.831 1.00 46.38 92 VAL A N 1
ATOM 684 C CA . VAL A 1 92 ? 24.888 -11.396 49.650 1.00 46.38 92 VAL A CA 1
ATOM 685 C C . VAL A 1 92 ? 24.565 -12.861 49.999 1.00 46.38 92 VAL A C 1
ATOM 687 O O . VAL A 1 92 ? 24.966 -13.342 51.051 1.00 46.38 92 VAL A O 1
ATOM 690 N N . ALA A 1 93 ? 23.884 -13.527 49.057 1.00 46.78 93 ALA A N 1
ATOM 691 C CA . ALA A 1 93 ? 23.880 -14.945 48.648 1.00 46.78 93 ALA A CA 1
ATOM 692 C C . ALA A 1 93 ? 24.088 -16.096 49.654 1.00 46.78 93 ALA A C 1
ATOM 694 O O . ALA A 1 93 ? 25.070 -16.148 50.383 1.00 46.78 93 ALA A O 1
ATOM 695 N N . THR A 1 94 ? 23.288 -17.156 49.474 1.00 37.19 94 THR A N 1
ATOM 696 C CA . THR A 1 94 ? 23.774 -18.543 49.299 1.00 37.19 94 THR A CA 1
ATOM 697 C C . THR A 1 94 ? 22.654 -19.405 48.698 1.00 37.19 94 THR A C 1
ATOM 699 O O . THR A 1 94 ? 21.586 -19.541 49.286 1.00 37.19 94 THR A O 1
ATOM 702 N N . ALA A 1 95 ? 22.908 -19.981 47.520 1.00 52.44 95 ALA A N 1
ATOM 703 C CA . ALA A 1 95 ? 22.274 -21.213 47.043 1.00 52.44 95 ALA A CA 1
ATOM 704 C C . ALA A 1 95 ? 23.170 -22.393 47.451 1.00 52.44 95 ALA A C 1
ATOM 706 O O . ALA A 1 95 ? 24.391 -22.214 47.500 1.00 52.44 95 ALA A O 1
ATOM 707 N N . PRO A 1 96 ? 22.609 -23.580 47.732 1.00 41.81 96 PRO A N 1
ATOM 708 C CA . PRO A 1 96 ? 22.955 -24.736 46.888 1.00 41.81 96 PRO A CA 1
ATOM 709 C C . PRO A 1 96 ? 21.777 -25.693 46.561 1.00 41.81 96 PRO A C 1
ATOM 711 O O . PRO A 1 96 ? 20.935 -25.990 47.401 1.00 41.81 96 PRO A O 1
ATOM 714 N N . GLN A 1 97 ? 21.790 -26.186 45.313 1.00 46.34 97 GLN A N 1
ATOM 715 C CA . GLN A 1 97 ? 21.212 -27.438 44.753 1.00 46.34 97 GLN A CA 1
ATOM 716 C C . GLN A 1 97 ? 21.605 -28.718 45.554 1.00 46.34 97 GLN A C 1
ATOM 718 O O . GLN A 1 97 ? 22.419 -28.569 46.468 1.00 46.34 97 GLN A O 1
ATOM 723 N N . PRO A 1 98 ? 21.288 -29.987 45.156 1.00 51.53 98 PRO A N 1
ATOM 724 C CA . PRO A 1 98 ? 20.240 -30.606 44.292 1.00 51.53 98 PRO A CA 1
ATOM 725 C C . PRO A 1 98 ? 19.603 -31.929 44.863 1.00 51.53 98 PRO A C 1
ATOM 727 O O . PRO A 1 98 ? 20.104 -32.466 45.843 1.00 51.53 98 PRO A O 1
ATOM 730 N N . ASP A 1 99 ? 18.589 -32.474 44.150 1.00 45.84 99 ASP A N 1
ATOM 731 C CA . ASP A 1 99 ? 18.183 -33.911 43.976 1.00 45.84 99 ASP A CA 1
ATOM 732 C C . ASP A 1 99 ? 17.791 -34.794 45.199 1.00 45.84 99 ASP A C 1
ATOM 734 O O . ASP A 1 99 ? 18.097 -34.421 46.329 1.00 45.84 99 ASP A O 1
ATOM 738 N N . PRO A 1 100 ? 17.165 -36.000 45.054 1.00 51.72 100 PRO A N 1
ATOM 739 C CA . PRO A 1 100 ? 16.606 -36.704 43.879 1.00 51.72 100 PRO A CA 1
ATOM 740 C C . PRO A 1 100 ? 15.168 -37.284 44.068 1.00 51.72 100 PRO A C 1
ATOM 742 O O . PRO A 1 100 ? 14.627 -37.379 45.169 1.00 51.72 100 PRO A O 1
ATOM 745 N N . GLU A 1 101 ? 14.574 -37.749 42.965 1.00 55.22 101 GLU A N 1
ATOM 746 C CA . GLU A 1 101 ? 13.453 -38.715 42.893 1.00 55.22 101 GLU A CA 1
ATOM 747 C C . GLU A 1 101 ? 13.867 -40.094 43.470 1.00 55.22 101 GLU A C 1
ATOM 749 O O . GLU A 1 101 ? 15.067 -40.393 43.495 1.00 55.22 101 GLU A O 1
ATOM 754 N N . PRO A 1 102 ? 12.940 -40.976 43.916 1.00 54.91 102 PRO A N 1
ATOM 755 C CA . PRO A 1 102 ? 12.583 -42.074 43.004 1.00 54.91 102 PRO A CA 1
ATOM 756 C C . PRO A 1 102 ? 11.165 -42.687 43.166 1.00 54.91 102 PRO A C 1
ATOM 758 O O . PRO A 1 102 ? 10.742 -43.044 44.265 1.00 54.91 102 PRO A O 1
ATOM 761 N N . ALA A 1 103 ? 10.573 -43.005 42.004 1.00 52.88 103 ALA A N 1
ATOM 762 C CA . ALA A 1 103 ? 10.046 -44.336 41.646 1.00 52.88 103 ALA A CA 1
ATOM 763 C C . ALA A 1 103 ? 8.632 -44.757 42.138 1.00 52.88 103 ALA A C 1
ATOM 765 O O . ALA A 1 103 ? 8.057 -44.156 43.040 1.00 52.88 103 ALA A O 1
ATOM 766 N N . PRO A 1 104 ? 8.104 -45.901 41.653 1.00 57.62 104 PRO A N 1
ATOM 767 C CA . PRO A 1 104 ? 7.839 -46.280 40.252 1.00 57.62 104 PRO A CA 1
ATOM 768 C C . PRO A 1 104 ? 6.476 -47.017 40.117 1.00 57.62 104 PRO A C 1
ATOM 770 O O . PRO A 1 104 ? 5.806 -47.240 41.119 1.00 57.62 104 PRO A O 1
ATOM 773 N N . LEU A 1 105 ? 6.115 -47.434 38.893 1.00 50.72 105 LEU A N 1
ATOM 774 C CA . LEU A 1 105 ? 5.317 -48.619 38.469 1.00 50.72 105 LEU A CA 1
ATOM 775 C C . LEU A 1 105 ? 4.646 -48.234 37.127 1.00 50.72 105 LEU A C 1
ATOM 777 O O . LEU A 1 105 ? 3.750 -47.395 37.121 1.00 50.72 105 LEU A O 1
ATOM 781 N N . ALA A 1 106 ? 5.172 -48.597 35.945 1.00 44.34 106 ALA A N 1
ATOM 782 C CA . ALA A 1 106 ? 5.204 -49.948 35.333 1.00 44.34 106 ALA A CA 1
ATOM 783 C C . ALA A 1 106 ? 3.791 -50.577 35.330 1.00 44.34 106 ALA A C 1
ATOM 785 O O . ALA A 1 106 ? 3.150 -50.597 36.375 1.00 44.34 106 ALA A O 1
ATOM 786 N N . ASP A 1 107 ? 3.172 -51.052 34.247 1.00 46.78 107 ASP A N 1
ATOM 787 C CA . ASP A 1 107 ? 3.589 -51.630 32.955 1.00 46.78 107 ASP A CA 1
ATOM 788 C C . ASP A 1 107 ? 2.399 -51.445 31.966 1.00 46.78 107 ASP A C 1
ATOM 790 O O . ASP A 1 107 ? 1.251 -51.525 32.401 1.00 46.78 107 ASP A O 1
ATOM 794 N N . GLU A 1 108 ? 2.566 -50.956 30.723 1.00 51.72 108 GLU A N 1
ATOM 795 C CA . GLU A 1 108 ? 2.790 -51.716 29.458 1.00 51.72 108 GLU A CA 1
ATOM 796 C C . GLU A 1 108 ? 1.567 -52.550 28.953 1.00 51.72 108 GLU A C 1
ATOM 798 O O . GLU A 1 108 ? 0.700 -52.920 29.740 1.00 51.72 108 GLU A O 1
ATOM 803 N N . PRO A 1 109 ? 1.478 -52.975 27.669 1.00 56.34 109 PRO A N 1
ATOM 804 C CA . PRO A 1 109 ? 1.638 -52.240 26.393 1.00 56.34 109 PRO A CA 1
ATOM 805 C C . PRO A 1 109 ? 0.633 -52.710 25.297 1.00 56.34 109 PRO A C 1
ATOM 807 O O . PRO A 1 109 ? 0.202 -53.852 25.341 1.00 56.34 109 PRO A O 1
ATOM 810 N N . ILE A 1 110 ? 0.349 -51.935 24.231 1.00 41.97 110 ILE A N 1
ATOM 811 C CA . ILE A 1 110 ? 0.129 -52.485 22.862 1.00 41.97 110 ILE A CA 1
ATOM 812 C C . ILE A 1 110 ? 0.626 -51.464 21.814 1.00 41.97 110 ILE A C 1
ATOM 814 O O . ILE A 1 110 ? 0.002 -50.430 21.592 1.00 41.97 110 ILE A O 1
ATOM 818 N N . ALA A 1 111 ? 1.794 -51.775 21.234 1.00 38.75 111 ALA A N 1
ATOM 819 C CA . ALA A 1 111 ? 2.175 -51.768 19.808 1.00 38.75 111 ALA A CA 1
ATOM 820 C C . ALA A 1 111 ? 1.283 -51.024 18.781 1.00 38.75 111 ALA A C 1
ATOM 822 O O . ALA A 1 111 ? 0.066 -51.097 18.825 1.00 38.75 111 ALA A O 1
ATOM 823 N N . ALA A 1 112 ? 1.767 -50.447 17.684 1.00 38.28 112 ALA A N 1
ATOM 824 C CA . ALA A 1 112 ? 3.088 -50.227 17.104 1.00 38.28 112 ALA A CA 1
ATOM 825 C C . ALA A 1 112 ? 2.838 -49.457 15.791 1.00 38.28 112 ALA A C 1
ATOM 827 O O . ALA A 1 112 ? 1.913 -49.813 15.066 1.00 38.28 112 ALA A O 1
ATOM 828 N N . ALA A 1 113 ? 3.657 -48.444 15.490 1.00 38.94 113 ALA A N 1
ATOM 829 C CA . ALA A 1 113 ? 4.153 -48.115 14.143 1.00 38.94 113 ALA A CA 1
ATOM 830 C C . ALA A 1 113 ? 4.921 -46.781 14.185 1.00 38.94 113 ALA A C 1
ATOM 832 O O . ALA A 1 113 ? 4.385 -45.708 13.928 1.00 38.94 113 ALA A O 1
ATOM 833 N N . ALA A 1 114 ? 6.203 -46.876 14.512 1.00 45.78 114 ALA A N 1
ATOM 834 C CA . ALA A 1 114 ? 7.255 -45.964 14.066 1.00 45.78 114 ALA A CA 1
ATOM 835 C C . ALA A 1 114 ? 8.173 -46.813 13.133 1.00 45.78 114 ALA A C 1
ATOM 837 O O . ALA A 1 114 ? 8.089 -48.042 13.237 1.00 45.78 114 ALA A O 1
ATOM 838 N N . PRO A 1 115 ? 9.034 -46.255 12.252 1.00 46.88 115 PRO A N 1
ATOM 839 C CA . PRO A 1 115 ? 9.878 -45.118 12.584 1.00 46.88 115 PRO A CA 1
ATOM 840 C C . PRO A 1 115 ? 10.074 -44.050 11.498 1.00 46.88 115 PRO A C 1
ATOM 842 O O . PRO A 1 115 ? 9.983 -44.264 10.293 1.00 46.88 115 PRO A O 1
ATOM 845 N N . LEU A 1 116 ? 10.408 -42.878 12.028 1.00 43.16 116 LEU A N 1
ATOM 846 C CA . LEU A 1 116 ? 11.189 -41.823 11.408 1.00 43.16 116 LEU A CA 1
ATOM 847 C C . LEU A 1 116 ? 12.492 -42.392 10.830 1.00 43.16 116 LEU A C 1
ATOM 849 O O . LEU A 1 116 ? 13.285 -42.973 11.569 1.00 43.16 116 LEU A O 1
ATOM 853 N N . ASP A 1 117 ? 12.740 -42.134 9.551 1.00 40.69 117 ASP A N 1
ATOM 854 C CA . ASP A 1 117 ? 14.091 -42.101 9.000 1.00 40.69 117 ASP A CA 1
ATOM 855 C C . ASP A 1 117 ? 14.543 -40.637 9.022 1.00 40.69 117 ASP A C 1
ATOM 857 O O . ASP A 1 117 ? 14.069 -39.795 8.257 1.00 40.69 117 ASP A O 1
ATOM 861 N N . ALA A 1 118 ? 15.410 -40.315 9.976 1.00 46.44 118 ALA A N 1
ATOM 862 C CA . ALA A 1 118 ? 16.223 -39.116 9.953 1.00 46.44 118 ALA A CA 1
ATOM 863 C C . ALA A 1 118 ? 17.674 -39.576 9.847 1.00 46.44 118 ALA A C 1
ATOM 865 O O . ALA A 1 118 ? 18.206 -40.176 10.780 1.00 46.44 118 ALA A O 1
ATOM 866 N N . SER A 1 119 ? 18.327 -39.248 8.735 1.00 44.78 119 SER A N 1
ATOM 867 C CA . SER A 1 119 ? 19.780 -39.128 8.702 1.00 44.78 119 SER A CA 1
ATOM 868 C C . SER A 1 119 ? 20.173 -37.867 7.919 1.00 44.78 119 SER A C 1
ATOM 870 O O . SER A 1 119 ? 19.519 -37.551 6.920 1.00 44.78 119 SER A O 1
ATOM 872 N N . PRO A 1 120 ? 21.161 -37.087 8.398 1.00 52.59 120 PRO A N 1
ATOM 873 C CA . PRO A 1 120 ? 21.368 -35.701 8.006 1.00 52.59 120 PRO A CA 1
ATOM 874 C C . PRO A 1 120 ? 22.443 -35.527 6.920 1.00 52.59 120 PRO A C 1
ATOM 876 O O . PRO A 1 120 ? 23.293 -36.385 6.711 1.00 52.59 120 PRO A O 1
ATOM 879 N N . ALA A 1 121 ? 22.447 -34.318 6.349 1.00 43.47 121 ALA A N 1
ATOM 880 C CA . ALA A 1 121 ? 23.517 -33.681 5.574 1.00 43.47 121 ALA A CA 1
ATOM 881 C C . ALA A 1 121 ? 23.639 -34.035 4.077 1.00 43.47 121 ALA A C 1
ATOM 883 O O . ALA A 1 121 ? 24.426 -34.882 3.671 1.00 43.47 121 ALA A O 1
ATOM 884 N N . ALA A 1 122 ? 23.008 -33.206 3.241 1.00 44.78 122 ALA A N 1
ATOM 885 C CA . ALA A 1 122 ? 23.688 -32.615 2.090 1.00 44.78 122 ALA A CA 1
ATOM 886 C C . ALA A 1 122 ? 23.076 -31.242 1.771 1.00 44.78 122 ALA A C 1
ATOM 888 O O . ALA A 1 122 ? 21.872 -31.087 1.598 1.00 44.78 122 ALA A O 1
ATOM 889 N N . LEU A 1 123 ? 23.957 -30.250 1.778 1.00 49.19 123 LEU A N 1
ATOM 890 C CA . LEU A 1 123 ? 23.766 -28.837 1.487 1.00 49.19 123 LEU A CA 1
ATOM 891 C C . LEU A 1 123 ? 23.005 -28.558 0.178 1.00 49.19 123 LEU A C 1
ATOM 893 O O . LEU A 1 123 ? 23.128 -29.298 -0.792 1.00 49.19 123 LEU A O 1
ATOM 897 N N . ALA A 1 124 ? 22.360 -27.387 0.160 1.00 48.84 124 ALA A N 1
ATOM 898 C CA . ALA A 1 124 ? 21.822 -26.685 -1.007 1.00 48.84 124 ALA A CA 1
ATOM 899 C C . ALA A 1 124 ? 20.561 -27.297 -1.642 1.00 48.84 124 ALA A C 1
ATOM 901 O O . ALA A 1 124 ? 20.577 -27.771 -2.774 1.00 48.84 124 ALA A O 1
ATOM 902 N N . ALA A 1 125 ? 19.432 -27.177 -0.946 1.00 45.50 125 ALA A N 1
ATOM 903 C CA . ALA A 1 125 ? 18.128 -27.195 -1.593 1.00 45.50 125 ALA A CA 1
ATOM 904 C C . ALA A 1 125 ? 17.480 -25.828 -1.374 1.00 45.50 125 ALA A C 1
ATOM 906 O O . ALA A 1 125 ? 17.248 -25.414 -0.240 1.00 45.50 125 ALA A O 1
ATOM 907 N N . SER A 1 126 ? 17.310 -25.122 -2.487 1.00 54.38 126 SER A N 1
ATOM 908 C CA . SER A 1 126 ? 16.576 -23.877 -2.667 1.00 54.38 126 SER A CA 1
ATOM 909 C C . SER A 1 126 ? 15.336 -23.778 -1.784 1.00 54.38 126 SER A C 1
ATOM 911 O O . SER A 1 126 ? 14.678 -24.792 -1.540 1.00 54.38 126 SER A O 1
ATOM 913 N N . ASP A 1 127 ? 15.013 -22.545 -1.378 1.00 59.34 127 ASP A N 1
ATOM 914 C CA . ASP A 1 127 ? 13.706 -22.160 -0.840 1.00 59.34 127 ASP A CA 1
ATOM 915 C C . ASP A 1 127 ? 12.602 -23.034 -1.447 1.00 59.34 127 ASP A C 1
ATOM 917 O O . ASP A 1 127 ? 12.558 -23.156 -2.681 1.00 59.34 127 ASP A O 1
ATOM 921 N N . PRO A 1 128 ? 11.724 -23.660 -0.639 1.00 56.78 128 PRO A N 1
ATOM 922 C CA . PRO A 1 128 ? 10.569 -24.336 -1.192 1.00 56.78 128 PRO A CA 1
ATOM 923 C C . PRO A 1 128 ? 9.772 -23.280 -1.953 1.00 56.78 128 PRO A C 1
ATOM 925 O O . PRO A 1 128 ? 9.142 -22.411 -1.351 1.00 56.78 128 PRO A O 1
ATOM 928 N N . ALA A 1 129 ? 9.855 -23.327 -3.285 1.00 59.31 129 ALA A N 1
ATOM 929 C CA . ALA A 1 129 ? 9.061 -22.477 -4.147 1.00 59.31 129 ALA A CA 1
ATOM 930 C C . ALA A 1 129 ? 7.604 -22.677 -3.715 1.00 59.31 129 ALA A C 1
ATOM 932 O O . ALA A 1 129 ? 7.127 -23.821 -3.741 1.00 59.31 129 ALA A O 1
ATOM 933 N N . PRO A 1 130 ? 6.910 -21.621 -3.256 1.00 58.09 130 PRO A N 1
ATOM 934 C CA . PRO A 1 130 ? 5.526 -21.771 -2.873 1.00 58.09 130 PRO A CA 1
ATOM 935 C C . PRO A 1 130 ? 4.781 -22.301 -4.098 1.00 58.09 130 PRO A C 1
ATOM 937 O O . PRO A 1 130 ? 5.016 -21.859 -5.227 1.00 58.09 130 PRO A O 1
ATOM 940 N N . ALA A 1 131 ? 3.893 -23.277 -3.878 1.00 47.84 131 ALA A N 1
ATOM 941 C CA . ALA A 1 131 ? 2.867 -23.628 -4.856 1.00 47.84 131 ALA A CA 1
ATOM 942 C C . ALA A 1 131 ? 2.268 -22.324 -5.412 1.00 47.84 131 ALA A C 1
ATOM 944 O O . ALA A 1 131 ? 2.227 -21.357 -4.650 1.00 47.84 131 ALA A O 1
ATOM 945 N N . PRO A 1 132 ? 1.820 -22.252 -6.683 1.00 41.66 132 PRO A N 1
ATOM 946 C CA . PRO A 1 132 ? 1.300 -21.018 -7.266 1.00 41.66 132 PRO A CA 1
ATOM 947 C C . PRO A 1 132 ? -0.019 -20.637 -6.581 1.00 41.66 132 PRO A C 1
ATOM 949 O O . PRO A 1 132 ? -1.110 -20.802 -7.118 1.00 41.66 132 PRO A O 1
ATOM 952 N N . SER A 1 133 ? 0.072 -20.144 -5.353 1.00 53.53 133 SER A N 1
ATOM 953 C CA . SER A 1 133 ? -0.945 -19.350 -4.727 1.00 53.53 133 SER A CA 1
ATOM 954 C C . SER A 1 133 ? -0.971 -18.079 -5.543 1.00 53.53 133 SER A C 1
ATOM 956 O O . SER A 1 133 ? 0.062 -17.442 -5.738 1.00 53.53 133 SER A O 1
ATOM 958 N N . SER A 1 134 ? -2.148 -17.672 -5.984 1.00 67.00 134 SER A N 1
ATOM 959 C CA . SER A 1 134 ? -2.395 -16.355 -6.572 1.00 67.00 134 SER A CA 1
ATOM 960 C C . SER A 1 134 ? -2.114 -15.185 -5.603 1.00 67.00 134 SER A C 1
ATOM 962 O O . SER A 1 134 ? -2.626 -14.089 -5.809 1.00 67.00 134 SER A O 1
ATOM 964 N N . ALA A 1 135 ? -1.401 -15.442 -4.505 1.00 86.00 135 ALA A N 1
ATOM 965 C CA . ALA A 1 135 ? -0.981 -14.495 -3.496 1.00 86.00 135 ALA A CA 1
ATOM 966 C C . ALA A 1 135 ? 0.444 -14.032 -3.813 1.00 86.00 135 ALA A C 1
ATOM 968 O O . ALA A 1 135 ? 1.325 -14.843 -4.099 1.00 86.00 135 ALA A O 1
ATOM 969 N N . ASP A 1 136 ? 0.646 -12.725 -3.750 1.00 94.00 136 ASP A N 1
ATOM 970 C CA . ASP A 1 136 ? 1.949 -12.110 -3.923 1.00 94.00 136 ASP A CA 1
ATOM 971 C C . ASP A 1 136 ? 2.792 -12.263 -2.652 1.00 94.00 136 ASP A C 1
ATOM 973 O O . ASP A 1 136 ? 2.279 -12.308 -1.530 1.00 94.00 136 ASP A O 1
ATOM 977 N N . ASP A 1 137 ? 4.113 -12.250 -2.816 1.00 95.12 137 ASP A N 1
ATOM 978 C CA . ASP A 1 137 ? 5.038 -12.189 -1.689 1.00 95.12 137 ASP A CA 1
ATOM 979 C C . ASP A 1 137 ? 5.095 -10.773 -1.092 1.00 95.12 137 ASP A C 1
ATOM 981 O O . ASP A 1 137 ? 5.935 -9.944 -1.451 1.00 95.12 137 ASP A O 1
ATOM 985 N N . LEU A 1 138 ? 4.200 -10.494 -0.142 1.00 95.50 138 LEU A N 1
ATOM 986 C CA . LEU A 1 138 ? 4.114 -9.194 0.528 1.00 95.50 138 LEU A CA 1
ATOM 987 C C . LEU A 1 138 ? 5.399 -8.794 1.274 1.00 95.50 138 LEU A C 1
ATOM 989 O O . LEU A 1 138 ? 5.572 -7.608 1.561 1.00 95.50 138 LEU A O 1
ATOM 993 N N . THR A 1 139 ? 6.306 -9.735 1.564 1.00 96.25 139 THR A N 1
ATOM 994 C CA . THR A 1 139 ? 7.573 -9.444 2.259 1.00 96.25 139 THR A CA 1
ATOM 995 C C . THR A 1 139 ? 8.564 -8.653 1.403 1.00 96.25 139 THR A C 1
ATOM 997 O O . THR A 1 139 ? 9.483 -8.029 1.930 1.00 96.25 139 THR A O 1
ATOM 1000 N N . ARG A 1 140 ? 8.322 -8.573 0.088 1.00 95.50 140 ARG A N 1
ATOM 1001 C CA . ARG A 1 140 ? 9.060 -7.704 -0.841 1.00 95.50 140 ARG A CA 1
ATOM 1002 C C . ARG A 1 140 ? 8.880 -6.209 -0.562 1.00 95.50 140 ARG A C 1
ATOM 1004 O O . ARG A 1 140 ? 9.653 -5.400 -1.066 1.00 95.50 140 ARG A O 1
ATOM 1011 N N . MET A 1 141 ? 7.861 -5.814 0.203 1.00 95.81 141 MET A N 1
ATOM 1012 C CA . MET A 1 141 ? 7.711 -4.427 0.645 1.00 95.81 141 MET A CA 1
ATOM 1013 C C . MET A 1 141 ? 8.546 -4.160 1.897 1.00 95.81 141 MET A C 1
ATOM 1015 O O . MET A 1 141 ? 8.457 -4.865 2.904 1.00 95.81 141 MET A O 1
ATOM 1019 N N . LYS A 1 142 ? 9.283 -3.050 1.901 1.00 94.31 142 LYS A N 1
ATOM 1020 C CA . LYS A 1 142 ? 10.022 -2.602 3.081 1.00 94.31 142 LYS A CA 1
ATOM 1021 C C . LYS A 1 142 ? 9.071 -2.276 4.223 1.00 94.31 142 LYS A C 1
ATOM 1023 O O . LYS A 1 142 ? 8.098 -1.541 4.058 1.00 94.31 142 LYS A O 1
ATOM 1028 N N . GLY A 1 143 ? 9.397 -2.813 5.396 1.00 92.56 143 GLY A N 1
ATOM 1029 C CA . GLY A 1 143 ? 8.586 -2.684 6.606 1.00 92.56 143 GLY A CA 1
ATOM 1030 C C . GLY A 1 143 ? 7.548 -3.795 6.793 1.00 92.56 143 GLY A C 1
ATOM 1031 O O . GLY A 1 143 ? 6.952 -3.859 7.871 1.00 92.56 143 GLY A O 1
ATOM 1032 N N . VAL A 1 144 ? 7.378 -4.694 5.812 1.00 95.31 144 VAL A N 1
ATOM 1033 C CA . VAL A 1 144 ? 6.515 -5.880 5.908 1.00 95.31 144 VAL A CA 1
ATOM 1034 C C . VAL A 1 144 ? 7.367 -7.123 6.154 1.00 95.31 144 VAL A C 1
ATOM 1036 O O . VAL A 1 144 ? 7.958 -7.689 5.246 1.00 95.31 144 VAL A O 1
ATOM 1039 N N . GLY A 1 145 ? 7.455 -7.542 7.418 1.00 94.62 145 GLY A N 1
ATOM 1040 C CA . GLY A 1 145 ? 8.130 -8.790 7.794 1.00 94.62 145 GLY A CA 1
ATOM 1041 C C . GLY A 1 145 ? 7.214 -10.021 7.690 1.00 94.62 145 GLY A C 1
ATOM 1042 O O . GLY A 1 145 ? 5.997 -9.856 7.593 1.00 94.62 145 GLY A O 1
ATOM 1043 N N . PRO A 1 146 ? 7.755 -11.249 7.817 1.00 95.25 146 PRO A N 1
ATOM 1044 C CA . PRO A 1 146 ? 6.997 -12.497 7.651 1.00 95.25 146 PRO A CA 1
ATOM 1045 C C . PRO A 1 146 ? 5.713 -12.569 8.493 1.00 95.25 146 PRO A C 1
ATOM 1047 O O . PRO A 1 146 ? 4.630 -12.770 7.957 1.00 95.25 146 PRO A O 1
ATOM 1050 N N . LYS A 1 147 ? 5.796 -12.253 9.793 1.00 95.25 147 LYS A N 1
ATOM 1051 C CA . LYS A 1 147 ? 4.627 -12.230 10.699 1.00 95.25 147 LYS A CA 1
ATOM 1052 C C . LYS A 1 147 ? 3.544 -11.233 10.277 1.00 95.25 147 LYS A C 1
ATOM 1054 O O . LYS A 1 147 ? 2.361 -11.429 10.540 1.00 95.25 147 LYS A O 1
ATOM 1059 N N . LEU A 1 148 ? 3.953 -10.124 9.669 1.00 95.31 148 LEU A N 1
ATOM 1060 C CA . LEU A 1 148 ? 3.034 -9.086 9.223 1.00 95.31 148 LEU A CA 1
ATOM 1061 C C . LEU A 1 148 ? 2.380 -9.469 7.898 1.00 95.31 148 LEU A C 1
ATOM 1063 O O . LEU A 1 148 ? 1.180 -9.268 7.746 1.00 95.31 148 LEU A O 1
ATOM 1067 N N . ALA A 1 149 ? 3.141 -10.078 6.988 1.00 95.06 149 ALA A N 1
ATOM 1068 C CA . ALA A 1 149 ? 2.603 -10.683 5.776 1.00 95.06 149 ALA A CA 1
ATOM 1069 C C . ALA A 1 149 ? 1.581 -11.782 6.112 1.00 95.06 149 ALA A C 1
ATOM 1071 O O . ALA A 1 149 ? 0.477 -11.764 5.581 1.00 95.06 149 ALA A O 1
ATOM 1072 N N . GLU A 1 150 ? 1.880 -12.669 7.066 1.00 94.81 150 GLU A N 1
ATOM 1073 C CA . GLU A 1 150 ? 0.927 -13.667 7.577 1.00 94.81 150 GLU A CA 1
ATOM 1074 C C . GLU A 1 150 ? -0.351 -13.018 8.118 1.00 94.81 150 GLU A C 1
ATOM 1076 O O . GLU A 1 150 ? -1.458 -13.449 7.794 1.00 94.81 150 GLU A O 1
ATOM 1081 N N . ARG A 1 151 ? -0.218 -11.946 8.910 1.00 94.88 151 ARG A N 1
ATOM 1082 C CA . ARG A 1 151 ? -1.372 -11.211 9.438 1.00 94.88 151 ARG A CA 1
ATOM 1083 C C . ARG A 1 151 ? -2.206 -10.584 8.322 1.00 94.88 151 ARG A C 1
ATOM 1085 O O . ARG A 1 151 ? -3.426 -10.673 8.378 1.00 94.88 151 ARG A O 1
ATOM 1092 N N . LEU A 1 152 ? -1.573 -9.968 7.327 1.00 94.38 152 LEU A N 1
ATOM 1093 C CA . LEU A 1 152 ? -2.257 -9.393 6.165 1.00 94.38 152 LEU A CA 1
ATOM 1094 C C . LEU A 1 152 ? -2.986 -10.473 5.361 1.00 94.38 152 LEU A C 1
ATOM 1096 O O . LEU A 1 152 ? -4.166 -10.307 5.053 1.00 94.38 152 LEU A O 1
ATOM 1100 N N . ASN A 1 153 ? -2.333 -11.611 5.128 1.00 94.56 153 ASN A N 1
ATOM 1101 C CA . ASN A 1 153 ? -2.930 -12.762 4.460 1.00 94.56 153 ASN A CA 1
ATOM 1102 C C . ASN A 1 153 ? -4.150 -13.288 5.233 1.00 94.56 153 ASN A C 1
ATOM 1104 O O . ASN A 1 153 ? -5.192 -13.545 4.633 1.00 94.56 153 ASN A O 1
ATOM 1108 N N . ALA A 1 154 ? -4.066 -13.371 6.565 1.00 93.69 154 ALA A N 1
ATOM 1109 C CA . ALA A 1 154 ? -5.189 -13.758 7.423 1.00 93.69 154 ALA A CA 1
ATOM 1110 C C . ALA A 1 154 ? -6.360 -12.757 7.378 1.00 93.69 154 ALA A C 1
ATOM 1112 O O . ALA A 1 154 ? -7.510 -13.147 7.560 1.00 93.69 154 ALA A O 1
ATOM 1113 N N . LEU A 1 155 ? -6.082 -11.477 7.105 1.00 92.50 155 LEU A N 1
ATOM 1114 C CA . LEU A 1 155 ? -7.086 -10.432 6.871 1.00 92.50 155 LEU A CA 1
ATOM 1115 C C . LEU A 1 155 ? -7.597 -10.402 5.414 1.00 92.50 155 LEU A C 1
ATOM 1117 O O . LEU A 1 155 ? -8.366 -9.514 5.048 1.00 92.50 155 LEU A O 1
ATOM 1121 N N . GLY A 1 156 ? -7.182 -11.352 4.569 1.00 91.44 156 GLY A N 1
ATOM 1122 C CA . GLY A 1 156 ? -7.591 -11.446 3.164 1.00 91.44 156 GLY A CA 1
ATOM 1123 C C . GLY A 1 156 ? -6.860 -10.479 2.229 1.00 91.44 156 GLY A C 1
ATOM 1124 O O . GLY A 1 156 ? -7.258 -10.305 1.077 1.00 91.44 156 GLY A O 1
ATOM 1125 N N . VAL A 1 157 ? -5.793 -9.835 2.703 1.00 94.50 157 VAL A N 1
ATOM 1126 C CA . VAL A 1 157 ? -4.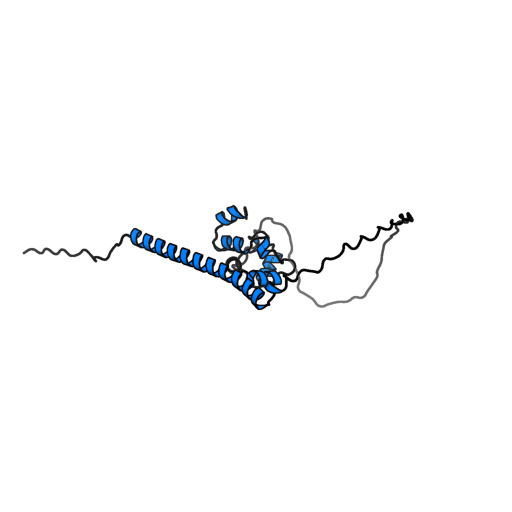924 -8.980 1.895 1.00 94.50 157 VAL A CA 1
ATOM 1127 C C . VAL A 1 157 ? -3.740 -9.818 1.444 1.00 94.50 157 VAL A C 1
ATOM 1129 O O . VAL A 1 157 ? -2.773 -9.965 2.179 1.00 94.50 157 VAL A O 1
ATOM 1132 N N . THR A 1 158 ? -3.842 -10.379 0.241 1.00 95.50 158 THR A N 1
ATOM 1133 C CA . THR A 1 158 ? -2.879 -11.359 -0.285 1.00 95.50 158 THR A CA 1
ATOM 1134 C C . THR A 1 158 ? -2.136 -10.894 -1.535 1.00 95.50 158 THR A C 1
ATOM 1136 O O . THR A 1 158 ? -1.313 -11.635 -2.055 1.00 95.50 158 THR A O 1
ATOM 1139 N N . SER A 1 159 ? -2.408 -9.691 -2.052 1.00 95.94 159 SER A N 1
ATOM 1140 C CA . SER A 1 159 ? -1.773 -9.179 -3.274 1.00 95.94 159 SER A CA 1
ATOM 1141 C C . SER A 1 159 ? -1.330 -7.724 -3.148 1.00 95.94 159 SER A C 1
ATOM 1143 O O . SER A 1 159 ? -1.967 -6.916 -2.461 1.00 95.94 159 SER A O 1
ATOM 1145 N N . PHE A 1 160 ? -0.268 -7.356 -3.869 1.00 96.38 160 PHE A N 1
ATOM 1146 C CA . PHE A 1 160 ? 0.181 -5.969 -3.987 1.00 96.38 160 PHE A CA 1
ATOM 1147 C C . PHE A 1 160 ? -0.913 -5.098 -4.601 1.00 96.38 160 PHE A C 1
ATOM 1149 O O . PHE A 1 160 ? -1.145 -3.979 -4.151 1.00 96.38 160 PHE A O 1
ATOM 1156 N N . ALA A 1 161 ? -1.642 -5.627 -5.588 1.00 95.38 161 ALA A N 1
ATOM 1157 C CA . ALA A 1 161 ? -2.746 -4.919 -6.225 1.00 95.38 161 ALA A CA 1
ATOM 1158 C C . ALA A 1 161 ? -3.848 -4.548 -5.219 1.00 95.38 161 ALA A C 1
ATOM 1160 O O . ALA A 1 161 ? -4.377 -3.436 -5.273 1.00 95.38 161 ALA A O 1
ATOM 1161 N N . ARG A 1 162 ? -4.164 -5.435 -4.261 1.00 96.44 162 ARG A N 1
ATOM 1162 C CA . ARG A 1 162 ? -5.150 -5.141 -3.211 1.00 96.44 162 ARG A CA 1
ATOM 1163 C C . ARG A 1 162 ? -4.685 -4.005 -2.304 1.00 96.44 162 ARG A C 1
ATOM 1165 O O . ARG A 1 162 ? -5.492 -3.132 -2.002 1.00 96.44 162 ARG A O 1
ATOM 1172 N N . ILE A 1 163 ? -3.410 -3.997 -1.909 1.00 95.94 163 ILE A N 1
ATOM 1173 C CA . ILE A 1 163 ? -2.827 -2.949 -1.054 1.00 95.94 163 ILE A CA 1
ATOM 1174 C C . ILE A 1 163 ? -2.753 -1.611 -1.796 1.00 95.94 163 ILE A C 1
ATOM 1176 O O . ILE A 1 163 ? -3.130 -0.577 -1.249 1.00 95.94 163 ILE A O 1
ATOM 1180 N N . ALA A 1 164 ? -2.330 -1.626 -3.061 1.00 96.38 164 ALA A N 1
ATOM 1181 C CA . ALA A 1 164 ? -2.259 -0.438 -3.908 1.00 96.38 164 ALA A CA 1
ATOM 1182 C C . ALA A 1 164 ? -3.640 0.194 -4.166 1.00 96.38 164 ALA A C 1
ATOM 1184 O O . ALA A 1 164 ? -3.741 1.400 -4.385 1.00 96.38 164 ALA A O 1
ATOM 1185 N N . ALA A 1 165 ? -4.705 -0.613 -4.136 1.00 96.06 165 ALA A N 1
ATOM 1186 C CA . ALA A 1 165 ? -6.079 -0.167 -4.338 1.00 96.06 165 ALA A CA 1
ATOM 1187 C C . ALA A 1 165 ? -6.770 0.350 -3.062 1.00 96.06 165 ALA A C 1
ATOM 1189 O O . ALA A 1 165 ? -7.913 0.804 -3.151 1.00 96.06 165 ALA A O 1
ATOM 1190 N N . LEU A 1 166 ? -6.120 0.288 -1.893 1.00 93.69 166 LEU A N 1
ATOM 1191 C CA . LEU A 1 166 ? -6.716 0.748 -0.638 1.00 93.69 166 LEU A CA 1
ATOM 1192 C C . LEU A 1 166 ? -7.013 2.249 -0.692 1.00 93.69 166 LEU A C 1
ATOM 1194 O O . LEU A 1 166 ? -6.143 3.083 -0.954 1.00 93.69 166 LEU A O 1
ATOM 1198 N N . SER A 1 167 ? -8.255 2.611 -0.384 1.00 94.44 167 SER A N 1
ATOM 1199 C CA . SER A 1 167 ? -8.593 3.996 -0.074 1.00 94.44 167 SER A CA 1
ATOM 1200 C C . SER A 1 167 ? -8.046 4.398 1.306 1.00 94.44 167 SER A C 1
ATOM 1202 O O . SER A 1 167 ? -7.785 3.528 2.131 1.00 94.44 167 SER A O 1
ATOM 1204 N N . PRO A 1 168 ? -7.914 5.704 1.615 1.00 92.06 168 PRO A N 1
ATOM 1205 C CA . PRO A 1 168 ? -7.437 6.152 2.927 1.00 92.06 168 PRO A CA 1
ATOM 1206 C C . PRO A 1 168 ? -8.235 5.567 4.100 1.00 92.06 168 PRO A C 1
ATOM 1208 O O . PRO A 1 168 ? -7.646 5.101 5.063 1.00 92.06 168 PRO A O 1
ATOM 1211 N N . ALA A 1 169 ? -9.564 5.499 3.979 1.00 92.75 169 ALA A N 1
ATOM 1212 C CA . ALA A 1 169 ? -10.418 4.927 5.018 1.00 92.75 169 ALA A CA 1
ATOM 1213 C C . ALA A 1 169 ? -10.231 3.406 5.166 1.00 92.75 169 ALA A C 1
ATOM 1215 O O . ALA A 1 169 ? -10.234 2.889 6.278 1.00 92.75 169 ALA A O 1
ATOM 1216 N N . GLU A 1 170 ? -10.052 2.675 4.060 1.00 93.31 170 GLU A N 1
ATOM 1217 C CA . GLU A 1 170 ? -9.760 1.235 4.117 1.00 93.31 170 GLU A CA 1
ATOM 1218 C C . GLU A 1 170 ? -8.359 0.964 4.662 1.00 93.31 170 GLU A C 1
ATOM 1220 O O . GLU A 1 170 ? -8.170 -0.011 5.380 1.00 93.31 170 GLU A O 1
ATOM 1225 N N . ALA A 1 171 ? -7.388 1.820 4.343 1.00 93.81 171 ALA A N 1
ATOM 1226 C CA . ALA A 1 171 ? -6.041 1.748 4.884 1.00 93.81 171 ALA A CA 1
ATOM 1227 C C . ALA A 1 171 ? -6.052 1.958 6.402 1.00 93.81 171 ALA A C 1
ATOM 1229 O O . ALA A 1 171 ? -5.470 1.151 7.113 1.00 93.81 171 ALA A O 1
ATOM 1230 N N . GLU A 1 172 ? -6.772 2.963 6.905 1.00 94.50 172 GLU A N 1
ATOM 1231 C CA . GLU A 1 172 ? -6.948 3.194 8.346 1.00 94.50 172 GLU A CA 1
ATOM 1232 C C . GLU A 1 172 ? -7.674 2.028 9.034 1.00 94.50 172 GLU A C 1
ATOM 1234 O O . GLU A 1 172 ? -7.253 1.565 10.095 1.00 94.50 172 GLU A O 1
ATOM 1239 N N . ALA A 1 173 ? -8.740 1.507 8.418 1.00 94.00 173 ALA A N 1
ATOM 1240 C CA . ALA A 1 173 ? -9.474 0.361 8.950 1.00 94.00 173 ALA A CA 1
ATOM 1241 C C . ALA A 1 173 ? -8.616 -0.914 8.984 1.00 94.00 173 ALA A C 1
ATOM 1243 O O . ALA A 1 173 ? -8.667 -1.661 9.962 1.00 94.00 173 ALA A O 1
ATOM 1244 N N . LEU A 1 174 ? -7.822 -1.159 7.937 1.00 94.62 174 LEU A N 1
ATOM 1245 C CA . LEU A 1 174 ? -6.876 -2.269 7.885 1.00 94.62 174 LEU A CA 1
ATOM 1246 C C . LEU A 1 174 ? -5.783 -2.090 8.938 1.00 94.62 174 LEU A C 1
ATOM 1248 O O . LEU A 1 174 ? -5.514 -3.027 9.683 1.00 94.62 174 LEU A O 1
ATOM 1252 N N . ASP A 1 175 ? -5.202 -0.893 9.034 1.00 94.19 175 ASP A N 1
ATOM 1253 C CA . ASP A 1 175 ? -4.152 -0.558 9.993 1.00 94.19 175 ASP A CA 1
ATOM 1254 C C . ASP A 1 175 ? -4.611 -0.843 11.427 1.00 94.19 175 ASP A C 1
ATOM 1256 O O . ASP A 1 175 ? -3.937 -1.576 12.149 1.00 94.19 175 ASP A O 1
ATOM 1260 N N . ALA A 1 176 ? -5.820 -0.408 11.802 1.00 94.94 176 ALA A N 1
ATOM 1261 C CA . ALA A 1 176 ? -6.414 -0.685 13.109 1.00 94.94 176 ALA A CA 1
ATOM 1262 C C . ALA A 1 176 ? -6.496 -2.193 13.434 1.00 94.94 176 ALA A C 1
ATOM 1264 O O . ALA A 1 176 ? -6.324 -2.596 14.587 1.00 94.94 176 ALA A O 1
ATOM 1265 N N . GLN A 1 177 ? -6.687 -3.055 12.433 1.00 94.19 177 GLN A N 1
ATOM 1266 C CA . GLN A 1 177 ? -6.769 -4.513 12.607 1.00 94.19 177 GLN A CA 1
ATOM 1267 C C . GLN A 1 177 ? -5.398 -5.206 12.733 1.00 94.19 177 GLN A C 1
ATOM 1269 O O . GLN A 1 177 ? -5.331 -6.393 13.091 1.00 94.19 177 GLN A O 1
ATOM 1274 N N . LEU A 1 178 ? -4.297 -4.487 12.480 1.00 90.88 178 LEU A N 1
ATOM 1275 C CA . LEU A 1 178 ? -2.929 -5.013 12.557 1.00 90.88 178 LEU A CA 1
ATOM 1276 C C . LEU A 1 178 ? -2.382 -5.128 13.992 1.00 90.88 178 LEU A C 1
ATOM 1278 O O . LEU A 1 178 ? -1.333 -5.741 14.197 1.00 90.88 178 LEU A O 1
ATOM 1282 N N . GLY A 1 179 ? -3.071 -4.573 14.994 1.00 92.12 179 GLY A N 1
ATOM 1283 C CA . GLY A 1 179 ? -2.664 -4.639 16.402 1.00 92.12 179 GLY A CA 1
ATOM 1284 C C . GLY A 1 179 ? -1.310 -3.965 16.652 1.00 92.12 179 GLY A C 1
ATOM 1285 O O . GLY A 1 179 ? -1.148 -2.777 16.404 1.00 92.12 179 GLY A O 1
ATOM 1286 N N . THR A 1 180 ? -0.303 -4.717 17.107 1.00 91.94 180 THR A N 1
ATOM 1287 C CA . THR A 1 180 ? 1.054 -4.197 17.397 1.00 91.94 180 THR A CA 1
ATOM 1288 C C . THR A 1 180 ? 1.762 -3.586 16.178 1.00 91.94 180 THR A C 1
ATOM 1290 O O . THR A 1 180 ? 2.744 -2.862 16.329 1.00 91.94 180 THR A O 1
ATOM 1293 N N . PHE A 1 181 ? 1.286 -3.864 14.963 1.00 90.62 181 PHE A N 1
ATOM 1294 C CA . PHE A 1 181 ? 1.867 -3.350 13.720 1.00 90.62 181 PHE A CA 1
ATOM 1295 C C . PHE A 1 181 ? 1.134 -2.126 13.148 1.00 90.62 181 PHE A C 1
ATOM 1297 O O . PHE A 1 181 ? 1.429 -1.731 12.021 1.00 90.62 181 PHE A O 1
ATOM 1304 N N . GLN A 1 182 ? 0.219 -1.528 13.915 1.00 92.44 182 GLN A N 1
ATOM 1305 C CA . GLN A 1 182 ? -0.461 -0.276 13.574 1.00 92.44 182 GLN A CA 1
ATOM 1306 C C . GLN A 1 182 ? 0.523 0.866 13.249 1.00 92.44 182 GLN A C 1
ATOM 1308 O O . GLN A 1 182 ? 1.661 0.916 13.727 1.00 92.44 182 GLN A O 1
ATOM 1313 N N . GLY A 1 183 ? 0.073 1.795 12.413 1.00 92.00 183 GLY A N 1
ATOM 1314 C CA . GLY A 1 183 ? 0.779 2.976 11.925 1.00 92.00 183 GLY A CA 1
ATOM 1315 C C . GLY A 1 183 ? 1.737 2.709 10.762 1.00 92.00 183 GLY A C 1
ATOM 1316 O O . GLY A 1 183 ? 2.261 3.655 10.165 1.00 92.00 183 GLY A O 1
ATOM 1317 N N . ARG A 1 184 ? 1.994 1.444 10.413 1.00 92.25 184 ARG A N 1
ATOM 1318 C CA . ARG A 1 184 ? 3.019 1.090 9.419 1.00 92.25 184 ARG A CA 1
ATOM 1319 C C . ARG A 1 184 ? 2.573 1.333 7.989 1.00 92.25 184 ARG A C 1
ATOM 1321 O O . ARG A 1 184 ? 3.406 1.738 7.183 1.00 92.25 184 ARG A O 1
ATOM 1328 N N . ILE A 1 185 ? 1.280 1.181 7.692 1.00 93.44 185 ILE A N 1
ATOM 1329 C CA . ILE A 1 185 ? 0.750 1.371 6.332 1.00 93.44 185 ILE A CA 1
ATOM 1330 C C . ILE A 1 185 ? 1.117 2.759 5.787 1.00 93.44 185 ILE A C 1
ATOM 1332 O O . ILE A 1 185 ? 1.569 2.887 4.646 1.00 93.44 185 ILE A O 1
ATOM 1336 N N . HIS A 1 186 ? 0.981 3.793 6.621 1.00 92.81 186 HIS A N 1
ATOM 1337 C CA . HIS A 1 186 ? 1.303 5.172 6.255 1.00 92.81 186 HIS A CA 1
ATOM 1338 C C . HIS A 1 186 ? 2.785 5.501 6.428 1.00 92.81 186 HIS A C 1
ATOM 1340 O O . HIS A 1 186 ? 3.392 6.049 5.508 1.00 92.81 186 HIS A O 1
ATOM 1346 N N . ARG A 1 187 ? 3.378 5.156 7.580 1.00 93.81 187 ARG A N 1
ATOM 1347 C CA . ARG A 1 187 ? 4.776 5.494 7.894 1.00 93.81 187 ARG A CA 1
ATOM 1348 C C . ARG A 1 187 ? 5.748 4.899 6.879 1.00 93.81 187 ARG A C 1
ATOM 1350 O O . ARG A 1 187 ? 6.661 5.582 6.428 1.00 93.81 187 ARG A O 1
ATOM 1357 N N . ASP A 1 188 ? 5.515 3.647 6.503 1.00 94.75 188 ASP A N 1
ATOM 1358 C CA . ASP A 1 188 ? 6.372 2.915 5.578 1.00 94.75 188 ASP A CA 1
ATOM 1359 C C . ASP A 1 188 ? 5.846 3.028 4.129 1.00 94.75 188 ASP A C 1
ATOM 1361 O O . ASP A 1 188 ? 6.375 2.385 3.231 1.00 94.75 188 ASP A O 1
ATOM 1365 N N . ARG A 1 189 ? 4.828 3.861 3.857 1.00 96.44 189 ARG A N 1
ATOM 1366 C CA . ARG A 1 189 ? 4.293 4.137 2.504 1.00 96.44 189 ARG A CA 1
ATOM 1367 C C . ARG A 1 189 ? 3.902 2.872 1.722 1.00 96.44 189 ARG A C 1
ATOM 1369 O O . ARG A 1 189 ? 4.177 2.761 0.527 1.00 96.44 189 ARG A O 1
ATOM 1376 N N . TRP A 1 190 ? 3.240 1.913 2.371 1.00 96.31 190 TRP A N 1
ATOM 1377 C CA . TRP A 1 190 ? 2.950 0.605 1.766 1.00 96.31 190 TRP A CA 1
ATOM 1378 C C . TRP A 1 190 ? 2.115 0.688 0.490 1.00 96.31 190 TRP A C 1
ATOM 1380 O O . TRP A 1 190 ? 2.393 -0.037 -0.456 1.00 96.31 190 TRP A O 1
ATOM 1390 N N . ILE A 1 191 ? 1.130 1.589 0.429 1.00 96.69 191 ILE A N 1
ATOM 1391 C CA . ILE A 1 191 ? 0.264 1.756 -0.754 1.00 96.69 191 ILE A CA 1
ATOM 1392 C C . ILE A 1 191 ? 1.096 2.111 -1.995 1.00 96.69 191 ILE A C 1
ATOM 1394 O O . ILE A 1 191 ? 0.858 1.599 -3.087 1.00 96.69 191 ILE A O 1
ATOM 1398 N N . GLU A 1 192 ? 2.105 2.964 -1.828 1.00 97.31 192 GLU A N 1
ATOM 1399 C CA . GLU A 1 192 ? 2.967 3.403 -2.922 1.00 97.31 192 GLU A CA 1
ATOM 1400 C C . GLU A 1 192 ? 3.952 2.310 -3.345 1.00 97.31 192 GLU A C 1
ATOM 1402 O O . GLU A 1 192 ? 4.074 2.023 -4.536 1.00 97.31 192 GLU A O 1
ATOM 1407 N N . GLN A 1 193 ? 4.586 1.648 -2.372 1.00 97.75 193 GLN A N 1
ATOM 1408 C CA . GLN A 1 193 ? 5.445 0.486 -2.608 1.00 97.75 193 GLN A CA 1
ATOM 1409 C C . GLN A 1 193 ? 4.701 -0.625 -3.361 1.00 97.75 193 GLN A C 1
ATOM 1411 O O . GLN A 1 193 ? 5.159 -1.091 -4.405 1.00 97.75 193 GLN A O 1
ATOM 1416 N N . ALA A 1 194 ? 3.519 -1.001 -2.867 1.00 97.31 194 ALA A N 1
ATOM 1417 C CA . ALA A 1 194 ? 2.653 -1.990 -3.491 1.00 97.31 194 ALA A CA 1
ATOM 1418 C C . ALA A 1 194 ? 2.243 -1.569 -4.906 1.00 97.31 194 ALA A C 1
ATOM 1420 O O . ALA A 1 194 ? 2.155 -2.410 -5.791 1.00 97.31 194 ALA A O 1
ATOM 1421 N N . GLY A 1 195 ? 2.047 -0.270 -5.150 1.00 97.38 195 GLY A N 1
ATOM 1422 C CA . GLY A 1 195 ? 1.760 0.257 -6.480 1.00 97.38 195 GLY A CA 1
ATOM 1423 C C . GLY A 1 195 ? 2.872 -0.026 -7.493 1.00 97.38 195 GLY A C 1
ATOM 1424 O O . GLY A 1 195 ? 2.573 -0.420 -8.619 1.00 97.38 195 GLY A O 1
ATOM 1425 N N . PHE A 1 196 ? 4.141 0.148 -7.114 1.00 97.81 196 PHE A N 1
ATOM 1426 C CA . PHE A 1 196 ? 5.270 -0.208 -7.980 1.00 97.81 196 PHE A CA 1
ATOM 1427 C C . PHE A 1 196 ? 5.346 -1.718 -8.220 1.00 97.81 196 PHE A C 1
ATOM 1429 O O . PHE A 1 196 ? 5.427 -2.156 -9.369 1.00 97.81 196 PHE A O 1
ATOM 1436 N N . LEU A 1 197 ? 5.243 -2.514 -7.152 1.00 96.25 197 LEU A N 1
ATOM 1437 C CA . LEU A 1 197 ? 5.344 -3.974 -7.230 1.00 96.25 197 LEU A CA 1
ATOM 1438 C C . LEU A 1 197 ? 4.192 -4.600 -8.027 1.00 96.25 197 LEU A C 1
ATOM 1440 O O . LEU A 1 197 ? 4.435 -5.478 -8.850 1.00 96.25 197 LEU A O 1
ATOM 1444 N N . ALA A 1 198 ? 2.966 -4.093 -7.877 1.00 95.94 198 ALA A N 1
ATOM 1445 C CA . ALA A 1 198 ? 1.798 -4.542 -8.636 1.00 95.94 198 ALA A CA 1
ATOM 1446 C C . ALA A 1 198 ? 1.925 -4.284 -10.147 1.00 95.94 198 ALA A C 1
ATOM 1448 O O . ALA A 1 198 ? 1.315 -4.991 -10.944 1.00 95.94 198 ALA A O 1
ATOM 1449 N N . ARG A 1 199 ? 2.708 -3.275 -10.553 1.00 96.19 199 ARG A N 1
ATOM 1450 C CA . ARG A 1 199 ? 3.003 -2.981 -11.966 1.00 96.19 199 ARG A CA 1
ATOM 1451 C C . ARG A 1 199 ? 4.265 -3.679 -12.480 1.00 96.19 199 ARG A C 1
ATOM 1453 O O . ARG A 1 199 ? 4.574 -3.543 -13.659 1.00 96.19 199 ARG A O 1
ATOM 1460 N N . GLY A 1 200 ? 5.010 -4.371 -11.617 1.00 94.75 200 GLY A N 1
ATOM 1461 C CA . GLY A 1 200 ? 6.335 -4.900 -11.949 1.00 94.75 200 GLY A CA 1
ATOM 1462 C C . GLY A 1 200 ? 7.395 -3.813 -12.178 1.00 94.75 200 GLY A C 1
ATOM 1463 O O . GLY A 1 200 ? 8.434 -4.086 -12.773 1.00 94.75 200 GLY A O 1
ATOM 1464 N N . ASP A 1 201 ? 7.155 -2.583 -11.717 1.00 96.06 201 ASP A N 1
ATOM 1465 C CA . ASP A 1 201 ? 8.058 -1.444 -11.897 1.00 96.06 201 ASP A CA 1
ATOM 1466 C C . ASP A 1 201 ? 9.153 -1.444 -10.824 1.00 96.06 201 ASP A C 1
ATOM 1468 O O . ASP A 1 201 ? 9.154 -0.653 -9.877 1.00 96.06 201 ASP A O 1
ATOM 1472 N N . GLN A 1 202 ? 10.082 -2.390 -10.959 1.00 94.94 202 GLN A N 1
ATOM 1473 C CA . GLN A 1 202 ? 11.208 -2.519 -10.041 1.00 94.94 202 GLN A CA 1
ATOM 1474 C C . GLN A 1 202 ? 12.146 -1.308 -10.120 1.00 94.94 202 GLN A C 1
ATOM 1476 O O . GLN A 1 202 ? 12.609 -0.839 -9.089 1.00 94.94 202 GLN A O 1
ATOM 1481 N N . ALA A 1 203 ? 12.381 -0.753 -11.311 1.00 96.00 203 ALA A N 1
ATOM 1482 C CA . ALA A 1 203 ? 13.242 0.418 -11.469 1.00 96.00 203 ALA A CA 1
ATOM 1483 C C . ALA A 1 203 ? 12.680 1.645 -10.729 1.00 96.00 203 ALA A C 1
ATOM 1485 O O . ALA A 1 203 ? 13.416 2.329 -10.017 1.00 96.00 203 ALA A O 1
ATOM 1486 N N . GLY A 1 204 ? 11.371 1.898 -10.843 1.00 95.81 204 GLY A N 1
ATOM 1487 C CA . GLY A 1 204 ? 10.689 2.955 -10.101 1.00 95.81 204 GLY A CA 1
ATOM 1488 C C . GLY A 1 204 ? 10.684 2.706 -8.593 1.00 95.81 204 GLY A C 1
ATOM 1489 O O . GLY A 1 204 ? 10.939 3.632 -7.820 1.00 95.81 204 GLY A O 1
ATOM 1490 N N . TYR A 1 205 ? 10.478 1.454 -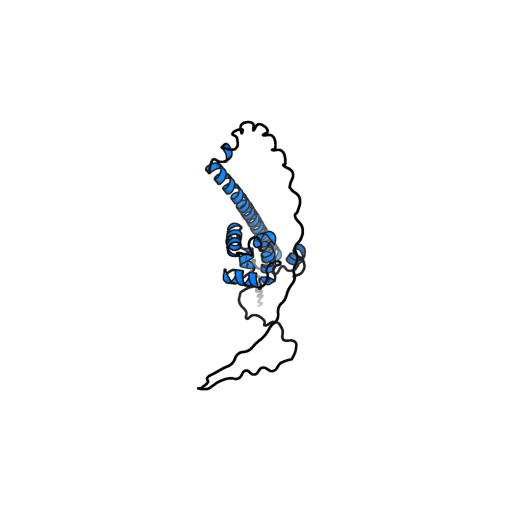8.168 1.00 96.81 205 TYR A N 1
ATOM 1491 C CA . TYR A 1 205 ? 10.596 1.075 -6.759 1.00 96.81 205 TYR A CA 1
ATOM 1492 C C . TYR A 1 205 ? 11.991 1.395 -6.213 1.00 96.81 205 TYR A C 1
ATOM 1494 O O . TYR A 1 205 ? 12.122 2.068 -5.191 1.00 96.81 205 TYR A O 1
ATOM 1502 N N . GLU A 1 206 ? 13.038 0.952 -6.907 1.00 96.38 206 GLU A N 1
ATOM 1503 C CA . GLU A 1 206 ? 14.422 1.110 -6.466 1.00 96.38 206 GLU A CA 1
ATOM 1504 C C . GLU A 1 206 ? 14.870 2.573 -6.452 1.00 96.38 206 GLU A C 1
ATOM 1506 O O . GLU A 1 20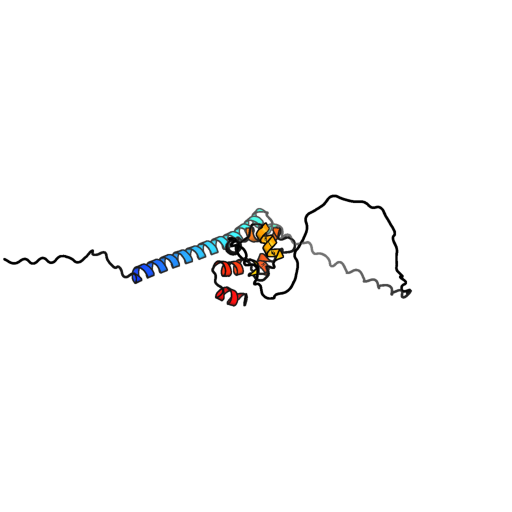6 ? 15.603 2.976 -5.550 1.00 96.38 206 GLU A O 1
ATOM 1511 N N . ALA A 1 207 ? 14.382 3.392 -7.385 1.00 96.88 207 ALA A N 1
ATOM 1512 C CA . ALA A 1 207 ? 14.665 4.824 -7.411 1.00 96.88 207 ALA A CA 1
ATOM 1513 C C . ALA A 1 207 ? 14.122 5.568 -6.175 1.00 96.88 207 ALA A C 1
ATOM 1515 O O . ALA A 1 207 ? 14.725 6.547 -5.737 1.00 96.88 207 ALA A O 1
ATOM 1516 N N . VAL A 1 208 ? 12.996 5.117 -5.606 1.00 96.31 208 VAL A N 1
ATOM 1517 C CA . VAL A 1 208 ? 12.330 5.785 -4.471 1.00 96.31 208 VAL A CA 1
ATOM 1518 C C . VAL A 1 208 ? 12.679 5.139 -3.127 1.00 96.31 208 VAL A C 1
ATOM 1520 O O . VAL A 1 208 ? 12.887 5.844 -2.140 1.00 96.31 208 VAL A O 1
ATOM 1523 N N . PHE A 1 209 ? 12.733 3.808 -3.074 1.00 95.12 209 PHE A N 1
ATOM 1524 C CA . PHE A 1 209 ? 12.853 3.023 -1.839 1.00 95.12 209 PHE A CA 1
ATOM 1525 C C . PHE A 1 209 ? 14.181 2.256 -1.727 1.00 95.12 209 PHE A C 1
ATOM 1527 O O . PHE A 1 209 ? 14.464 1.654 -0.685 1.00 95.12 209 PHE A O 1
ATOM 1534 N N . GLY A 1 210 ? 15.022 2.287 -2.763 1.00 93.75 210 GLY A N 1
ATOM 1535 C CA . GLY A 1 210 ? 16.264 1.522 -2.850 1.00 93.75 210 GLY A CA 1
ATOM 1536 C C . GLY A 1 210 ? 16.039 0.056 -3.221 1.00 93.75 210 GLY A C 1
ATOM 1537 O O . GLY A 1 210 ? 14.910 -0.392 -3.401 1.00 93.75 210 GLY A O 1
ATOM 1538 N N . LYS A 1 211 ? 17.134 -0.705 -3.296 1.00 91.06 211 LYS A N 1
ATOM 1539 C CA . LYS A 1 211 ? 17.122 -2.118 -3.697 1.00 91.06 211 LYS A CA 1
ATOM 1540 C C . LYS A 1 211 ? 16.168 -2.965 -2.835 1.00 91.06 211 LYS A C 1
ATOM 1542 O O . LYS A 1 211 ? 16.111 -2.741 -1.615 1.00 91.06 211 LYS A O 1
ATOM 1547 N N . LEU A 1 212 ? 15.438 -3.872 -3.499 1.00 83.75 212 LEU A N 1
ATOM 1548 C CA . LEU A 1 212 ? 14.637 -4.944 -2.891 1.00 83.75 212 LEU A CA 1
ATOM 1549 C C . LEU A 1 212 ? 15.520 -5.968 -2.172 1.00 83.75 212 LEU A C 1
ATOM 1551 O O . LEU A 1 212 ? 16.596 -6.308 -2.721 1.00 83.75 212 LEU A O 1
#

Foldseek 3Di:
DDDDDDDDDDPPPPDPPVVVVVVVVVVVVVVVVVVVVVVVVVVVVVVVVVVVVVCVVVVPVPPVPDDDDDDDPDDDDDDDDDDDDDDDDDDDDDDDDDDDDDYDDDDDDDDDDDDDDDDDDDDDDDDPPPDPDVFDPLCVQPLQDPVNQVQCVVVVNRALVSLLPDDPVNLQVVLVSSVVSHPCCVVSVSNVLSVCVVVVNQVVNCVVPNHD

pLDDT: mean 72.72, std 20.13, range [37.19, 97.81]

Sequence (212 aa):
MNDTAWQTGGALYDGAPVWLTLSFVLIGVGILAALFVLAWGTRLAKRRQQARQQLEARGEVHQSSEPAPPVRPVAAPPVAPSPPPIADTPVVATAPQPDPEPAPLADEPIAAAAPLDASPAALAASDPAPAPSSADDLTRMKGVGPKLAERLNALGVTSFARIAALSPAEAEALDAQLGTFQGRIHRDRWIEQAGFLARGDQAGYEAVFGKL

Secondary structure (DSSP, 8-state):
-----------TTS---HHHHHHHHHHHHHHHHHHHHHHHHHHHHHHHHHHHHHHHHTTGGGGGGSPPP-----PPPP-PPPPPPPP----------------------------------------------S---GGGSTT--HHHHHHHHHTT---HHHHHT--HHHHHHHHHHTGGGTTHHHHTTHHHHHHHHHTT-HHHHHHHH---

Organism: NCBI:txid1327635